Protein AF-A0A537UNA3-F1 (afdb_monomer)

Structure (mmCIF, N/CA/C/O backbone):
data_AF-A0A537UNA3-F1
#
_entry.id   AF-A0A537UNA3-F1
#
loop_
_atom_site.group_PDB
_atom_site.id
_atom_site.type_symbol
_atom_site.label_atom_id
_atom_site.label_alt_id
_atom_site.label_comp_id
_a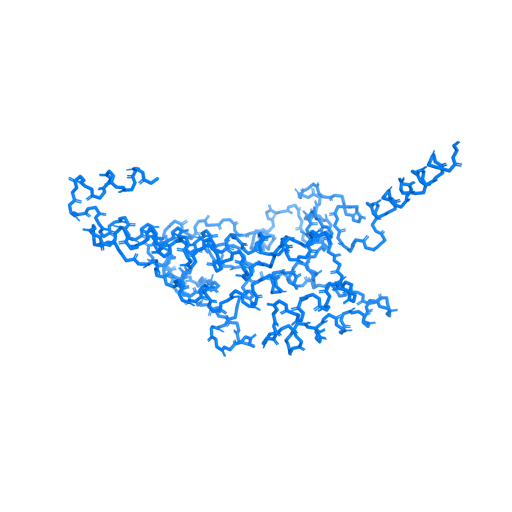tom_site.label_asym_id
_atom_site.label_entity_id
_atom_site.label_seq_id
_atom_site.pdbx_PDB_ins_code
_atom_site.Cartn_x
_atom_site.Cartn_y
_atom_site.Cartn_z
_atom_site.occupancy
_atom_site.B_iso_or_equiv
_atom_site.auth_seq_id
_atom_site.auth_comp_id
_atom_site.auth_asym_id
_atom_site.auth_atom_id
_atom_site.pdbx_PDB_model_num
ATOM 1 N N . LEU A 1 1 ? -17.374 17.427 5.238 1.00 76.31 1 LEU A N 1
ATOM 2 C CA . LEU A 1 1 ? -17.223 17.766 6.672 1.00 76.31 1 LEU A CA 1
ATOM 3 C C . LEU A 1 1 ? -18.569 17.901 7.365 1.00 76.31 1 LEU A C 1
ATOM 5 O O . LEU A 1 1 ? -18.764 17.228 8.368 1.00 76.31 1 LEU A O 1
ATOM 9 N N . GLU A 1 2 ? -19.504 18.657 6.789 1.00 91.38 2 GLU A N 1
ATOM 10 C CA . GLU A 1 2 ? -20.848 18.871 7.355 1.00 91.38 2 GLU A CA 1
ATOM 11 C C . GLU A 1 2 ? -21.596 17.592 7.751 1.00 91.38 2 GLU A C 1
ATOM 13 O O . GLU A 1 2 ? -22.187 17.549 8.820 1.00 91.38 2 GLU A O 1
ATOM 18 N N . ILE A 1 3 ? -21.497 16.506 6.973 1.00 95.50 3 ILE A N 1
ATOM 19 C CA . ILE A 1 3 ? -22.162 15.239 7.325 1.00 95.50 3 ILE A CA 1
ATOM 20 C C . ILE A 1 3 ? -21.672 14.640 8.653 1.00 95.50 3 ILE A C 1
ATOM 22 O O . ILE A 1 3 ? -22.469 14.107 9.415 1.00 95.50 3 ILE A O 1
ATOM 26 N N . ILE A 1 4 ? -20.371 14.739 8.953 1.00 94.06 4 ILE A N 1
ATOM 27 C CA . ILE A 1 4 ? -19.802 14.196 10.195 1.00 94.06 4 ILE A CA 1
ATOM 28 C C . ILE A 1 4 ? -20.258 15.052 11.374 1.00 94.06 4 ILE A C 1
ATOM 30 O O . ILE A 1 4 ? -20.708 14.504 12.372 1.00 94.06 4 ILE A O 1
ATOM 34 N N . LYS A 1 5 ? -20.203 16.382 11.230 1.00 94.69 5 LYS A N 1
ATOM 35 C CA . LYS A 1 5 ? -20.684 17.324 12.251 1.00 94.69 5 LYS A CA 1
ATOM 36 C C . LYS A 1 5 ? -22.161 17.097 12.552 1.00 94.69 5 LYS A C 1
ATOM 38 O O . LYS A 1 5 ? -22.510 16.882 13.704 1.00 94.69 5 LYS A O 1
ATOM 43 N N . PHE A 1 6 ? -22.984 17.013 11.507 1.00 96.81 6 PHE A N 1
ATOM 44 C CA . PHE A 1 6 ? -24.404 16.710 11.629 1.00 96.81 6 PHE A CA 1
ATOM 45 C C . PHE A 1 6 ? -24.639 15.429 12.437 1.00 96.81 6 PHE A C 1
ATOM 47 O O . PHE A 1 6 ? -25.344 15.477 13.437 1.00 96.81 6 PHE A O 1
ATOM 54 N N . MET A 1 7 ? -24.005 14.306 12.069 1.00 96.94 7 MET A N 1
ATOM 55 C CA . MET A 1 7 ? -24.168 13.034 12.792 1.00 96.94 7 MET A CA 1
ATOM 56 C C . MET A 1 7 ? -23.765 13.128 14.270 1.00 96.94 7 MET A C 1
ATOM 58 O O . MET A 1 7 ? -24.442 12.550 15.118 1.00 96.94 7 MET A O 1
ATOM 62 N N . LEU A 1 8 ? -22.680 13.843 14.578 1.00 97.00 8 LEU A N 1
ATOM 63 C CA . LEU A 1 8 ? -22.178 14.004 15.947 1.00 97.00 8 LEU A CA 1
ATOM 64 C C . LEU A 1 8 ? -23.068 14.914 16.803 1.00 97.00 8 LEU A C 1
ATOM 66 O O . LEU A 1 8 ? -23.117 14.741 18.014 1.00 97.00 8 LEU A O 1
ATOM 70 N N . GLU A 1 9 ? -23.774 15.861 16.187 1.00 96.75 9 GLU A N 1
ATOM 71 C CA . GLU A 1 9 ? -24.671 16.797 16.875 1.00 96.75 9 GLU A CA 1
ATOM 72 C C . GLU A 1 9 ? -26.074 16.230 17.126 1.00 96.75 9 GLU A C 1
ATOM 74 O O . GLU A 1 9 ? -26.805 16.780 17.944 1.00 96.75 9 GLU A O 1
ATOM 79 N N . GLN A 1 10 ? -26.472 15.153 16.435 1.00 97.38 10 GLN A N 1
ATOM 80 C CA . GLN A 1 10 ? -27.813 14.578 16.604 1.00 97.38 10 GLN A CA 1
ATOM 81 C C . GLN A 1 10 ? -27.991 13.808 17.922 1.00 97.38 10 GLN A C 1
ATOM 83 O O . GLN A 1 10 ? -29.073 13.863 18.498 1.00 97.38 10 GLN A O 1
ATOM 88 N N . ASP A 1 11 ? -26.981 13.055 18.368 1.00 97.31 11 ASP A N 1
ATOM 89 C CA . ASP A 1 11 ? -27.066 12.193 19.557 1.00 97.31 11 ASP A CA 1
ATOM 90 C C . ASP A 1 11 ? -25.656 11.829 20.057 1.00 97.31 11 ASP A C 1
ATOM 92 O O . ASP A 1 11 ? -24.794 11.441 19.263 1.00 97.31 11 ASP A O 1
ATOM 96 N N . GLU A 1 12 ? -25.412 11.905 21.368 1.00 96.69 12 GLU A N 1
ATOM 97 C CA . GLU A 1 12 ? -24.125 11.530 21.975 1.00 96.69 12 GLU A CA 1
ATOM 98 C C . GLU A 1 12 ? -23.766 10.051 21.732 1.00 96.69 12 GLU A C 1
ATOM 100 O O . GLU A 1 12 ? -22.590 9.705 21.591 1.00 96.69 12 GLU A O 1
ATOM 105 N N . ALA A 1 13 ? -24.763 9.171 21.596 1.00 97.94 13 ALA A N 1
ATOM 106 C CA . ALA A 1 13 ? -24.575 7.762 21.259 1.00 97.94 13 ALA A CA 1
ATOM 107 C C . ALA A 1 13 ? -23.972 7.559 19.857 1.00 97.94 13 ALA A C 1
ATOM 109 O O . ALA A 1 13 ? -23.389 6.503 19.584 1.00 97.94 13 ALA A O 1
ATOM 110 N N . ASN A 1 14 ? -24.033 8.566 18.977 1.00 98.25 14 ASN A N 1
ATOM 111 C CA . ASN A 1 14 ? -23.398 8.503 17.662 1.00 98.25 14 ASN A CA 1
ATOM 112 C C . ASN A 1 14 ? -21.875 8.629 17.746 1.00 98.25 14 ASN A C 1
ATOM 114 O O . ASN A 1 14 ? -21.180 8.078 16.893 1.00 98.25 14 ASN A O 1
ATOM 118 N N . VAL A 1 15 ? -21.332 9.306 18.762 1.00 98.19 15 VAL A N 1
ATOM 119 C CA . VAL A 1 15 ? -19.886 9.555 18.901 1.00 98.19 15 VAL A CA 1
ATOM 120 C C . VAL A 1 15 ? -19.059 8.260 18.847 1.00 98.19 15 VAL A C 1
ATOM 122 O O . VAL A 1 15 ? -18.180 8.162 17.983 1.00 98.19 15 VAL A O 1
ATOM 125 N N . PRO A 1 16 ? -19.321 7.220 19.670 1.00 98.25 16 PRO A N 1
ATOM 126 C CA . PRO A 1 16 ? -18.558 5.972 19.596 1.00 98.25 16 PRO A CA 1
ATOM 127 C C . PRO A 1 16 ? -18.738 5.226 18.263 1.00 98.25 16 PRO A C 1
ATOM 129 O O . PRO A 1 16 ? -17.800 4.575 17.793 1.00 98.25 16 PRO A O 1
ATOM 132 N N . ILE A 1 17 ? -19.908 5.334 17.622 1.00 98.31 17 ILE A N 1
ATOM 133 C CA . ILE A 1 17 ? -20.183 4.707 16.319 1.00 98.31 17 ILE A CA 1
ATOM 134 C C . ILE A 1 17 ? -19.347 5.384 15.227 1.00 98.31 17 ILE A C 1
ATOM 136 O O . ILE A 1 17 ? -18.622 4.715 14.485 1.00 98.31 17 ILE A O 1
ATOM 140 N N . VAL A 1 18 ? -19.395 6.715 15.168 1.00 98.25 18 VAL A N 1
ATOM 141 C CA . VAL A 1 18 ? -18.637 7.524 14.211 1.00 98.25 18 VAL A CA 1
ATOM 142 C C . VAL A 1 18 ? -17.135 7.361 14.440 1.00 98.25 18 VAL A C 1
ATOM 144 O O . VAL A 1 18 ? -16.401 7.191 13.469 1.00 98.25 18 VAL A O 1
ATOM 147 N N . GLN A 1 19 ? -16.661 7.306 15.690 1.00 98.50 19 GLN A N 1
ATOM 148 C CA . GLN A 1 19 ? -15.249 7.037 15.981 1.00 98.50 19 GLN A CA 1
ATOM 149 C C . GLN A 1 19 ? -14.804 5.667 15.447 1.00 98.50 19 GLN A C 1
ATOM 151 O O . GLN A 1 19 ? -13.744 5.571 14.824 1.00 98.50 19 GLN A O 1
ATOM 156 N N . LYS A 1 20 ? -15.618 4.613 15.626 1.00 98.44 20 LYS A N 1
ATOM 157 C CA . LYS A 1 20 ? -15.336 3.279 15.063 1.00 98.44 20 LYS A CA 1
ATOM 158 C C . LYS A 1 20 ? -15.242 3.330 13.535 1.00 98.44 20 LYS A C 1
ATOM 160 O O . LYS A 1 20 ? -14.376 2.679 12.947 1.00 98.44 20 LYS A O 1
ATOM 165 N N . TRP A 1 21 ? -16.106 4.104 12.876 1.00 98.56 21 TRP A N 1
ATOM 166 C CA . TRP A 1 21 ? -16.051 4.291 11.424 1.00 98.56 21 TRP A CA 1
ATOM 167 C C . TRP A 1 21 ? -14.822 5.075 10.976 1.00 98.56 21 TRP A C 1
ATOM 169 O O . TRP A 1 21 ? -14.192 4.670 10.002 1.00 98.56 21 TRP A O 1
ATOM 179 N N . ILE A 1 22 ? -14.456 6.143 11.684 1.00 98.38 22 ILE A N 1
ATOM 180 C CA . ILE A 1 22 ? -13.241 6.918 11.414 1.00 98.38 22 ILE A CA 1
ATOM 181 C C . ILE A 1 22 ? -12.013 6.011 11.491 1.00 98.38 22 ILE A C 1
ATOM 183 O O . ILE A 1 22 ? -11.244 5.970 10.536 1.00 98.38 22 ILE A O 1
ATOM 187 N N . ASP A 1 23 ? -11.865 5.234 12.567 1.00 98.75 23 ASP A N 1
ATOM 188 C CA . ASP A 1 23 ? -10.738 4.309 12.740 1.00 98.75 23 ASP A CA 1
ATOM 189 C C . ASP A 1 23 ? -10.657 3.301 11.580 1.00 98.75 23 ASP A C 1
ATOM 191 O O . ASP A 1 23 ? -9.605 3.119 10.960 1.00 98.75 23 ASP A O 1
ATOM 195 N N . LYS A 1 24 ? -11.793 2.679 11.239 1.00 98.81 24 LYS A N 1
ATOM 196 C CA . LYS A 1 24 ? -11.890 1.694 10.156 1.00 98.81 24 LYS A CA 1
ATOM 197 C C . LYS A 1 24 ? -11.533 2.295 8.798 1.00 98.81 24 LYS A C 1
ATOM 199 O O . LYS A 1 24 ? -10.743 1.715 8.051 1.00 98.81 24 LYS A O 1
ATOM 204 N N . TRP A 1 25 ? -12.159 3.410 8.435 1.00 98.69 25 TRP A N 1
ATOM 205 C CA . TRP A 1 25 ? -12.036 3.976 7.094 1.00 98.69 25 TRP A CA 1
ATOM 206 C C . TRP A 1 25 ? -10.743 4.747 6.896 1.00 98.69 25 TRP A C 1
ATOM 208 O O . TRP A 1 25 ? -10.209 4.701 5.790 1.00 98.69 25 TRP A O 1
ATOM 218 N N . PHE A 1 26 ? -10.185 5.341 7.954 1.00 98.62 26 PHE A N 1
ATOM 219 C CA . PHE A 1 26 ? -8.809 5.819 7.935 1.00 98.62 26 PHE A CA 1
ATOM 220 C C . PHE A 1 26 ? -7.863 4.683 7.550 1.00 98.62 26 PHE A C 1
ATOM 222 O O . PHE A 1 26 ? -7.143 4.798 6.563 1.00 98.62 26 PHE A O 1
ATOM 229 N N . TRP A 1 27 ? -7.915 3.550 8.257 1.00 98.81 27 TRP A N 1
ATOM 230 C CA . TRP A 1 27 ? -6.965 2.468 8.011 1.00 98.81 27 TRP A CA 1
ATOM 231 C C . TRP A 1 27 ? -7.150 1.803 6.641 1.00 98.81 27 TRP A C 1
ATOM 233 O O . TRP A 1 27 ? -6.174 1.512 5.947 1.00 98.81 27 TRP A O 1
ATOM 243 N N . ARG A 1 28 ? -8.401 1.582 6.204 1.00 98.75 28 ARG A N 1
ATOM 244 C CA . ARG A 1 28 ? -8.664 1.049 4.853 1.00 98.75 28 ARG A CA 1
ATOM 245 C C . ARG A 1 28 ? -8.246 2.027 3.760 1.00 98.75 28 ARG A C 1
ATOM 247 O O . ARG A 1 28 ? -7.659 1.588 2.775 1.00 98.75 28 ARG A O 1
ATOM 254 N N . GLY A 1 29 ? -8.537 3.315 3.940 1.00 98.56 29 GLY A N 1
ATOM 255 C CA . GLY A 1 29 ? -8.119 4.373 3.026 1.00 98.56 29 GLY A CA 1
ATOM 256 C C . GLY A 1 29 ? -6.600 4.447 2.934 1.00 98.56 29 GLY A C 1
ATOM 257 O O . GLY A 1 29 ? -6.054 4.372 1.842 1.00 98.56 29 GLY A O 1
ATOM 258 N N . TYR A 1 30 ? -5.913 4.460 4.075 1.00 98.56 30 TYR A N 1
ATOM 259 C CA . TYR A 1 30 ? -4.457 4.452 4.142 1.00 98.56 30 TYR A CA 1
ATOM 260 C C . TYR A 1 30 ? -3.851 3.260 3.394 1.00 98.56 30 TYR A C 1
ATOM 262 O O . TYR A 1 30 ? -2.990 3.448 2.537 1.00 98.56 30 TYR A O 1
ATOM 270 N N . ARG A 1 31 ? -4.353 2.038 3.633 1.00 98.56 31 ARG A N 1
ATOM 271 C CA . ARG A 1 31 ? -3.915 0.833 2.905 1.00 98.56 31 ARG A CA 1
ATOM 272 C C . ARG A 1 31 ? -4.123 0.953 1.397 1.00 98.56 31 ARG A C 1
ATOM 274 O O . ARG A 1 31 ? -3.207 0.634 0.643 1.00 98.56 31 ARG A O 1
ATOM 281 N N . LEU A 1 32 ? -5.270 1.470 0.957 1.00 98.38 32 LEU A N 1
ATOM 282 C CA . LEU A 1 32 ? -5.518 1.734 -0.462 1.00 98.38 32 LEU A CA 1
ATOM 283 C C . LEU A 1 32 ? -4.521 2.749 -1.039 1.00 98.38 32 LEU A C 1
ATOM 285 O O . LEU A 1 32 ? -4.018 2.531 -2.134 1.00 98.38 32 LEU A O 1
ATOM 289 N N . LEU A 1 33 ? -4.172 3.803 -0.296 1.00 98.56 33 LEU A N 1
ATOM 290 C CA . LEU A 1 33 ? -3.231 4.836 -0.741 1.00 98.56 33 LEU A CA 1
ATOM 291 C C . LEU A 1 33 ? -1.797 4.327 -0.978 1.00 98.56 33 LEU A C 1
ATOM 293 O O . LEU A 1 33 ? -1.009 5.057 -1.568 1.00 98.56 33 LEU A O 1
ATOM 297 N N . SER A 1 34 ? -1.456 3.081 -0.622 1.00 98.31 34 SER A N 1
ATOM 298 C CA . SER A 1 34 ? -0.156 2.481 -0.983 1.00 98.31 34 SER A CA 1
ATOM 299 C C . SER A 1 34 ? 0.113 2.497 -2.491 1.00 98.31 34 SER A C 1
ATOM 301 O O . SER A 1 34 ? 1.245 2.735 -2.909 1.00 98.31 34 SER A O 1
ATOM 303 N N . ILE A 1 35 ? -0.923 2.323 -3.319 1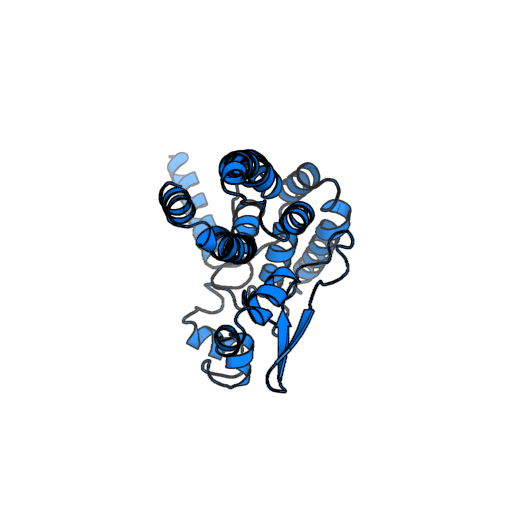.00 97.75 35 ILE A N 1
ATOM 304 C CA . ILE A 1 35 ? -0.779 2.391 -4.782 1.00 97.75 35 ILE A CA 1
ATOM 305 C C . ILE A 1 35 ? -0.542 3.827 -5.265 1.00 97.75 35 ILE A C 1
ATOM 307 O O . ILE A 1 35 ? 0.158 4.034 -6.250 1.00 97.75 35 ILE A O 1
ATOM 311 N N . VAL A 1 36 ? -1.086 4.822 -4.555 1.00 98.06 36 VAL A N 1
ATOM 312 C CA . VAL A 1 36 ? -0.872 6.245 -4.857 1.00 98.06 36 VAL A CA 1
ATOM 313 C C . VAL A 1 36 ? 0.540 6.655 -4.451 1.00 98.06 36 VAL A C 1
ATOM 315 O O . VAL A 1 36 ? 1.226 7.294 -5.241 1.00 98.06 36 VAL A O 1
ATOM 318 N N . ALA A 1 37 ? 1.001 6.216 -3.277 1.00 98.31 37 ALA A N 1
ATOM 319 C CA . ALA A 1 37 ? 2.371 6.411 -2.812 1.00 98.31 37 ALA A CA 1
ATOM 320 C C . ALA A 1 37 ? 3.386 5.883 -3.832 1.00 98.31 37 ALA A C 1
ATOM 322 O O . ALA A 1 37 ? 4.299 6.596 -4.235 1.00 98.31 37 ALA A O 1
ATOM 323 N N . MET A 1 38 ? 3.183 4.646 -4.296 1.00 98.12 38 MET A N 1
ATOM 324 C CA . MET A 1 38 ? 3.983 4.041 -5.358 1.00 98.12 38 MET A CA 1
ATOM 325 C C . MET A 1 38 ? 3.942 4.867 -6.649 1.00 98.12 38 MET A C 1
ATOM 327 O O . MET A 1 38 ? 4.989 5.154 -7.221 1.00 98.12 38 MET A O 1
ATOM 331 N N . MET A 1 39 ? 2.749 5.247 -7.113 1.00 98.06 39 MET A N 1
ATOM 332 C CA . MET A 1 39 ? 2.580 5.990 -8.362 1.00 98.06 39 MET A CA 1
ATOM 333 C C . MET A 1 39 ? 3.324 7.330 -8.332 1.00 98.06 39 MET A C 1
ATOM 335 O O . MET A 1 39 ? 4.095 7.618 -9.247 1.00 98.06 39 MET A O 1
ATOM 339 N N . MET A 1 40 ? 3.148 8.117 -7.268 1.00 97.56 40 MET A N 1
ATOM 340 C CA . MET A 1 40 ? 3.771 9.438 -7.139 1.00 97.56 40 MET A CA 1
ATOM 341 C C . MET A 1 40 ? 5.298 9.355 -7.142 1.00 97.56 40 MET A C 1
ATOM 343 O O . MET A 1 40 ? 5.964 10.109 -7.852 1.00 97.56 40 MET A O 1
ATOM 347 N N . ASP A 1 41 ? 5.838 8.409 -6.378 1.00 98.31 41 ASP A N 1
ATOM 348 C CA . ASP A 1 41 ? 7.275 8.276 -6.176 1.00 98.31 41 ASP A CA 1
ATOM 349 C C . ASP A 1 41 ? 7.979 7.617 -7.366 1.00 98.31 41 ASP A C 1
ATOM 351 O O . ASP A 1 41 ? 9.071 8.038 -7.739 1.00 98.31 41 ASP A O 1
ATOM 355 N N . TYR A 1 42 ? 7.371 6.613 -8.004 1.00 98.44 42 TYR A N 1
ATOM 356 C CA . TYR A 1 42 ? 8.044 5.784 -9.013 1.00 98.44 42 TYR A CA 1
ATOM 357 C C . TYR A 1 42 ? 7.553 6.003 -10.441 1.00 98.44 42 TYR A C 1
ATOM 359 O O . TYR A 1 42 ? 8.369 6.008 -11.357 1.00 98.44 42 TYR A O 1
ATOM 367 N N . MET A 1 43 ? 6.256 6.228 -10.654 1.00 98.00 43 MET A N 1
ATOM 368 C CA . MET A 1 43 ? 5.686 6.224 -12.007 1.00 98.00 43 MET A CA 1
ATOM 369 C C . MET A 1 43 ? 5.763 7.580 -12.709 1.00 98.00 43 MET A C 1
ATOM 371 O O . MET A 1 43 ? 5.785 7.631 -13.934 1.00 98.00 43 MET A O 1
ATOM 375 N N . LEU A 1 44 ? 5.805 8.686 -11.960 1.00 96.44 44 LEU A N 1
ATOM 376 C CA . LEU A 1 44 ? 5.874 10.029 -12.540 1.00 96.44 44 LEU A CA 1
ATOM 377 C C . LEU A 1 44 ? 7.319 10.381 -12.926 1.00 96.44 44 LEU A C 1
ATOM 379 O O . LEU A 1 44 ? 8.144 10.512 -12.025 1.00 96.44 44 LEU A O 1
ATOM 383 N N . PRO A 1 45 ? 7.663 10.619 -14.206 1.00 91.81 45 PRO A N 1
ATOM 384 C CA . PRO A 1 45 ? 9.044 10.954 -14.577 1.00 91.81 45 PRO A CA 1
ATOM 385 C C . PRO A 1 45 ? 9.515 12.292 -13.990 1.00 91.81 45 PRO A C 1
ATOM 387 O O . PRO A 1 45 ? 10.683 12.468 -13.657 1.00 91.81 45 PRO A O 1
ATOM 390 N N . LYS A 1 46 ? 8.592 13.251 -13.841 1.00 92.31 46 LYS A N 1
ATOM 391 C CA . LYS A 1 46 ? 8.835 14.529 -13.161 1.00 92.31 46 LYS A CA 1
ATOM 392 C C . LYS A 1 46 ? 8.197 14.487 -11.778 1.00 92.31 46 LYS A C 1
ATOM 394 O O . LYS A 1 46 ? 6.976 14.587 -11.665 1.00 92.31 46 LYS A O 1
ATOM 399 N N . LYS A 1 47 ? 9.022 14.337 -10.741 1.00 90.56 47 LYS A N 1
ATOM 400 C CA . LYS A 1 47 ? 8.558 14.298 -9.349 1.00 90.56 47 LYS A CA 1
ATOM 401 C C . LYS A 1 47 ? 8.113 15.695 -8.907 1.00 90.56 47 LYS A C 1
ATOM 403 O O . LYS A 1 47 ? 8.807 16.675 -9.168 1.00 90.56 47 LYS A O 1
ATOM 408 N N . ILE A 1 48 ? 6.954 15.776 -8.253 1.00 90.56 48 ILE A N 1
ATOM 409 C CA . ILE A 1 48 ? 6.415 17.025 -7.684 1.00 90.56 48 ILE A CA 1
ATOM 410 C C . ILE A 1 48 ? 6.790 17.120 -6.202 1.00 90.56 48 ILE A C 1
ATOM 412 O O . ILE A 1 48 ? 7.357 18.115 -5.767 1.00 90.56 48 ILE A O 1
ATOM 416 N N . MET A 1 49 ? 6.487 16.063 -5.450 1.00 95.75 49 MET A N 1
ATOM 417 C CA . MET A 1 49 ? 6.815 15.866 -4.037 1.00 95.75 49 MET A CA 1
ATOM 418 C C . MET A 1 49 ? 6.880 14.362 -3.761 1.00 95.75 49 MET A C 1
ATOM 420 O O . MET A 1 49 ? 6.325 13.578 -4.538 1.00 95.75 49 MET A O 1
ATOM 424 N N . SER A 1 50 ? 7.537 13.961 -2.677 1.00 98.25 50 SER A N 1
ATOM 425 C CA . SER A 1 50 ? 7.520 12.570 -2.225 1.00 98.25 50 SER A CA 1
ATOM 426 C C . SER A 1 50 ? 6.200 12.207 -1.548 1.00 98.25 50 SER A C 1
ATOM 428 O O . SER A 1 50 ? 5.479 13.070 -1.040 1.00 98.25 50 SER A O 1
ATOM 430 N N . TRP A 1 51 ? 5.884 10.912 -1.495 1.00 98.25 51 TRP A N 1
ATOM 431 C CA . TRP A 1 51 ? 4.789 10.410 -0.664 1.00 98.25 51 TRP A CA 1
ATOM 432 C C . TRP A 1 51 ? 4.914 10.875 0.793 1.00 98.25 51 TRP A C 1
ATOM 434 O O . TRP A 1 51 ? 3.912 11.250 1.401 1.00 98.25 51 TRP A O 1
ATOM 444 N N . LYS A 1 52 ? 6.132 10.885 1.347 1.00 98.25 52 LYS A N 1
ATOM 445 C CA . LYS A 1 52 ? 6.393 11.385 2.701 1.00 98.25 52 LYS A CA 1
ATOM 446 C C . LYS A 1 52 ? 5.966 12.843 2.870 1.00 98.25 52 LYS A C 1
ATOM 448 O O . LYS A 1 52 ? 5.196 13.129 3.783 1.00 98.25 52 LYS A O 1
ATOM 453 N N . GLU A 1 53 ? 6.401 13.726 1.972 1.00 98.25 53 GLU A N 1
ATOM 454 C CA . GLU A 1 53 ? 6.036 15.151 1.993 1.00 98.25 53 GLU A CA 1
ATOM 455 C C . GLU A 1 53 ? 4.516 15.333 1.834 1.00 98.25 53 GLU A C 1
ATOM 457 O O . GLU A 1 53 ? 3.893 16.124 2.544 1.00 98.25 53 GLU A O 1
ATOM 462 N N . ALA A 1 54 ? 3.891 14.551 0.946 1.00 97.94 54 ALA A N 1
ATOM 463 C CA . ALA A 1 54 ? 2.443 14.564 0.760 1.00 97.94 54 ALA A CA 1
ATOM 464 C C . ALA A 1 54 ? 1.693 14.118 2.028 1.00 97.94 54 ALA A C 1
ATOM 466 O O . ALA A 1 54 ? 0.683 14.716 2.397 1.00 97.94 54 ALA A O 1
ATOM 467 N N . TRP A 1 55 ? 2.170 13.076 2.710 1.00 98.06 55 TRP A N 1
ATOM 468 C CA . TRP A 1 55 ? 1.554 12.579 3.938 1.00 98.06 55 TRP A CA 1
ATOM 469 C C . TRP A 1 55 ? 1.664 13.589 5.086 1.00 98.06 55 TRP A C 1
ATOM 471 O O . TRP A 1 55 ? 0.671 13.854 5.768 1.00 98.06 55 TRP A O 1
ATOM 481 N N . GLU A 1 56 ? 2.837 14.199 5.254 1.00 97.75 56 GLU A N 1
ATOM 482 C CA . GLU A 1 56 ? 3.083 15.250 6.247 1.00 97.75 56 GLU A CA 1
ATOM 483 C C . GLU A 1 56 ? 2.136 16.439 6.035 1.00 97.75 56 GLU A C 1
ATOM 485 O O . GLU A 1 56 ? 1.406 16.831 6.946 1.00 97.75 56 GLU A O 1
ATOM 490 N N . MET A 1 57 ? 2.042 16.938 4.803 1.00 96.88 57 MET A N 1
ATOM 491 C CA . MET A 1 57 ? 1.200 18.089 4.481 1.00 96.88 57 MET A CA 1
ATOM 492 C C . MET A 1 57 ? -0.303 17.778 4.579 1.00 96.88 57 MET A C 1
ATOM 494 O O . MET A 1 57 ? -1.069 18.495 5.227 1.00 96.88 57 MET A O 1
ATOM 498 N N . TYR A 1 58 ? -0.772 16.716 3.918 1.00 95.88 58 TYR A N 1
ATOM 499 C CA . TYR A 1 58 ? -2.213 16.486 3.774 1.00 95.88 58 TYR A CA 1
ATOM 500 C C . TYR A 1 58 ? -2.838 15.772 4.972 1.00 95.88 58 TYR A C 1
ATOM 502 O O . TYR A 1 58 ? -4.007 16.020 5.278 1.00 95.88 58 TYR A O 1
ATOM 510 N N . PHE A 1 59 ? -2.095 14.900 5.660 1.00 96.25 59 PHE A N 1
ATOM 511 C CA . PHE A 1 59 ? -2.616 14.168 6.810 1.00 96.25 59 PHE A CA 1
ATOM 512 C C . PHE A 1 59 ? -2.127 14.731 8.145 1.00 96.25 59 PHE A C 1
ATOM 514 O O . PHE A 1 59 ? -2.965 15.034 8.993 1.00 96.25 59 PHE A O 1
ATOM 521 N N . GLU A 1 60 ? -0.818 14.884 8.355 1.00 95.31 60 GLU A N 1
ATOM 522 C CA . GLU A 1 60 ? -0.302 15.299 9.670 1.00 95.31 60 GLU A CA 1
ATOM 523 C C . GLU A 1 60 ? -0.685 16.752 9.987 1.00 95.31 60 GLU A C 1
ATOM 525 O O . GLU A 1 60 ? -1.259 17.018 11.044 1.00 95.31 60 GLU A O 1
ATOM 530 N N . GLU A 1 61 ? -0.483 17.675 9.044 1.00 94.88 61 GLU A N 1
ATOM 531 C CA . GLU A 1 61 ? -0.892 19.074 9.201 1.00 94.88 61 GLU A CA 1
ATOM 532 C C . GLU A 1 61 ? -2.397 19.258 8.949 1.00 94.88 61 GLU A C 1
ATOM 534 O O . GLU A 1 61 ? -3.151 19.650 9.849 1.00 94.88 61 GLU A O 1
ATOM 539 N N . GLY A 1 62 ? -2.859 18.944 7.732 1.00 93.62 62 GLY A N 1
ATOM 540 C CA . GLY A 1 62 ? -4.252 19.153 7.325 1.00 93.62 62 GLY A CA 1
ATOM 541 C C . GLY A 1 62 ? -5.253 18.315 8.127 1.00 93.62 62 GLY A C 1
ATOM 542 O O . GLY A 1 62 ? -6.256 18.829 8.635 1.00 93.62 62 GLY A O 1
ATOM 543 N N . GLY A 1 63 ? -4.970 17.023 8.292 1.00 92.00 63 GLY A N 1
ATOM 544 C CA . GLY A 1 63 ? -5.772 16.123 9.121 1.00 92.00 63 GLY A CA 1
ATOM 545 C C . GLY A 1 63 ? -5.662 16.455 10.610 1.00 92.00 63 GLY A C 1
ATOM 546 O O . GLY A 1 63 ? -6.681 16.447 11.302 1.00 92.00 63 GLY A O 1
ATOM 547 N N . GLY A 1 64 ? -4.479 16.830 11.104 1.00 93.25 64 GLY A N 1
ATOM 548 C CA . GLY A 1 64 ? -4.290 17.277 12.486 1.00 93.25 64 GLY A CA 1
ATOM 549 C C . GLY A 1 64 ? -5.185 18.466 12.852 1.00 93.25 64 GLY A C 1
ATOM 550 O O . GLY A 1 64 ? -5.877 18.436 13.874 1.00 93.25 64 GLY A O 1
ATOM 551 N N . ALA A 1 65 ? -5.256 19.479 11.983 1.00 94.31 65 ALA A N 1
ATOM 552 C CA . ALA A 1 65 ? -6.145 20.628 12.165 1.00 94.31 65 ALA A CA 1
ATOM 553 C C . ALA A 1 65 ? -7.629 20.222 12.190 1.00 94.31 65 ALA A C 1
ATOM 555 O O . ALA A 1 65 ? -8.390 20.691 13.042 1.00 94.31 65 ALA A O 1
ATOM 556 N N . LEU A 1 66 ? -8.032 19.308 11.304 1.00 94.25 66 LEU A N 1
ATOM 557 C CA . LEU A 1 66 ? -9.390 18.775 11.273 1.00 94.25 66 LEU A CA 1
ATOM 558 C C . LEU A 1 66 ? -9.750 18.034 12.570 1.00 94.25 66 LEU A C 1
ATOM 560 O O . LEU A 1 66 ? -10.791 18.300 13.171 1.00 94.25 66 LEU A O 1
ATOM 564 N N . PHE A 1 67 ? -8.906 17.107 13.022 1.00 95.56 67 PHE A N 1
ATOM 565 C CA . PHE A 1 67 ? -9.187 16.328 14.229 1.00 95.56 67 PHE A CA 1
ATOM 566 C C . PHE A 1 67 ? -9.156 17.182 15.498 1.00 95.56 67 PHE A C 1
ATOM 568 O O . PHE A 1 67 ? -9.892 16.897 16.442 1.00 95.56 67 PHE A O 1
ATOM 575 N N . LYS A 1 68 ? -8.396 18.283 15.499 1.00 95.44 68 LYS A N 1
ATOM 576 C CA . LYS A 1 68 ? -8.478 19.298 16.551 1.00 95.44 68 LYS A CA 1
ATOM 577 C C . LYS A 1 68 ? -9.857 19.966 16.604 1.00 95.44 68 LYS A C 1
ATOM 579 O O . LYS A 1 68 ? -10.398 20.086 17.699 1.00 95.44 68 LYS A O 1
ATOM 584 N N . ASP A 1 69 ? -10.455 20.344 15.469 1.00 94.56 69 ASP A N 1
ATOM 585 C CA . ASP A 1 69 ? -11.840 20.862 15.443 1.00 94.56 69 ASP A CA 1
ATOM 586 C C . ASP A 1 69 ? -12.843 19.793 15.909 1.00 94.56 69 ASP A C 1
ATOM 588 O O . ASP A 1 69 ? -13.711 20.066 16.734 1.00 94.56 69 ASP A O 1
ATOM 592 N N . LEU A 1 70 ? -12.685 18.545 15.454 1.00 96.19 70 LEU A N 1
ATOM 593 C CA . LEU A 1 70 ? -13.589 17.448 15.819 1.00 96.19 70 LEU A CA 1
ATOM 594 C C . LEU A 1 70 ? -13.494 17.024 17.297 1.00 96.19 70 LEU A C 1
ATOM 596 O O . LEU A 1 70 ? -14.448 16.446 17.820 1.00 96.19 70 LEU A O 1
ATOM 600 N N . SER A 1 71 ? -12.399 17.351 17.990 1.00 96.25 71 SER A N 1
ATOM 601 C CA . SER A 1 71 ? -12.210 17.028 19.412 1.00 96.25 71 SER A CA 1
ATOM 602 C C . SER A 1 71 ? -13.290 17.605 20.329 1.00 96.25 71 SER A C 1
ATOM 604 O O . SER A 1 71 ? -13.621 16.988 21.341 1.00 96.25 71 SER A O 1
ATOM 606 N N . ARG A 1 72 ? -13.923 18.723 19.941 1.00 95.75 72 ARG A N 1
ATOM 607 C CA . ARG A 1 72 ? -15.046 19.324 20.684 1.00 95.75 72 ARG A CA 1
ATOM 608 C C . ARG A 1 72 ? -16.284 18.422 20.759 1.00 95.75 72 ARG A C 1
ATOM 610 O O . ARG A 1 72 ? -17.102 18.598 21.650 1.00 95.75 72 ARG A O 1
ATOM 617 N N . TYR A 1 73 ? -16.397 17.460 19.842 1.00 96.56 73 TYR A N 1
ATOM 618 C CA . TYR A 1 73 ? -17.447 16.439 19.815 1.00 96.56 73 TYR A CA 1
ATOM 619 C C . TYR A 1 73 ? -17.006 15.113 20.465 1.00 96.56 73 TYR A C 1
ATOM 621 O O . TYR A 1 73 ? -17.689 14.103 20.327 1.00 96.56 73 TYR A O 1
ATOM 629 N N . GLY A 1 74 ? -15.833 15.068 21.110 1.00 96.81 74 GLY A N 1
ATOM 630 C CA . GLY A 1 74 ? -15.274 13.845 21.698 1.00 96.81 74 GLY A CA 1
ATOM 631 C C . GLY A 1 74 ? -14.577 12.907 20.703 1.00 96.81 74 GLY A C 1
ATOM 632 O O . GLY A 1 74 ? -14.226 11.786 21.069 1.00 96.81 74 GLY A O 1
ATOM 633 N N . ILE A 1 75 ? -14.350 13.342 19.457 1.00 98.19 75 ILE A N 1
ATOM 634 C CA . ILE A 1 75 ? -13.620 12.561 18.448 1.00 98.19 75 ILE A CA 1
ATOM 635 C C . ILE A 1 75 ? -12.110 12.726 18.626 1.00 98.19 75 ILE A C 1
ATOM 637 O O . ILE A 1 75 ? -11.587 13.835 18.716 1.00 98.19 75 ILE A O 1
ATOM 641 N N . ARG A 1 76 ? -11.391 11.603 18.616 1.00 97.75 76 ARG A N 1
ATOM 642 C CA . ARG A 1 76 ? -9.924 11.551 18.640 1.00 97.75 76 ARG A CA 1
ATOM 643 C C . ARG A 1 76 ? -9.352 11.259 17.256 1.00 97.75 76 ARG A C 1
ATOM 645 O O . ARG A 1 76 ? -10.063 10.804 16.355 1.00 97.75 76 ARG A O 1
ATOM 652 N N . LEU A 1 77 ? -8.036 11.435 17.125 1.00 97.88 77 LEU A N 1
ATOM 653 C CA . LEU A 1 77 ? -7.297 10.959 15.958 1.00 97.88 77 LEU A CA 1
ATOM 654 C C . LEU A 1 77 ? -7.577 9.466 15.696 1.00 97.88 77 LEU A C 1
ATOM 656 O O . LEU A 1 77 ? -7.801 8.696 16.648 1.00 97.88 77 LEU A O 1
ATOM 660 N N . PRO A 1 78 ? -7.553 9.040 14.420 1.00 98.19 78 PRO A N 1
ATOM 661 C CA . PRO A 1 78 ? -7.811 7.659 14.063 1.00 98.19 78 PRO A CA 1
ATOM 662 C C . PRO A 1 78 ? -6.839 6.705 14.751 1.00 98.19 78 PRO A C 1
ATOM 664 O O . PRO A 1 78 ? -5.651 6.995 14.932 1.00 98.19 78 PRO A O 1
ATOM 667 N N . LYS A 1 79 ? -7.334 5.526 15.114 1.00 98.50 79 LYS A N 1
ATOM 668 C CA . LYS A 1 79 ? -6.487 4.457 15.639 1.00 98.50 79 LYS A CA 1
ATOM 669 C C . LYS A 1 79 ? -5.405 4.101 14.611 1.00 98.50 79 LYS A C 1
ATOM 671 O O . LYS A 1 79 ? -5.687 4.019 13.418 1.00 98.50 79 LYS A O 1
ATOM 676 N N . TYR A 1 80 ? -4.182 3.875 15.093 1.00 98.31 80 TYR A N 1
ATOM 677 C CA . TYR A 1 80 ? -2.993 3.552 14.290 1.00 98.31 80 TYR A CA 1
ATOM 678 C C . TYR A 1 80 ? -2.463 4.673 13.380 1.00 98.31 80 TYR A C 1
ATOM 680 O O . TYR A 1 80 ? -1.601 4.403 12.549 1.00 98.31 80 TYR A O 1
ATOM 688 N N . HIS A 1 81 ? -2.890 5.929 13.547 1.00 97.81 81 HIS A N 1
ATOM 689 C CA . HIS A 1 81 ? -2.292 7.040 12.793 1.00 97.81 81 HIS A CA 1
ATOM 690 C C . HIS A 1 81 ? -0.765 7.136 12.982 1.00 97.81 81 HIS A C 1
ATOM 692 O O . HIS A 1 81 ? -0.060 7.382 12.013 1.00 97.81 81 HIS A O 1
ATOM 698 N N . GLU A 1 82 ? -0.235 6.837 14.173 1.00 97.31 82 GLU A N 1
ATOM 699 C CA . GLU A 1 82 ? 1.220 6.817 14.407 1.00 97.31 82 GLU A CA 1
ATOM 700 C C . GLU A 1 82 ? 1.952 5.717 13.630 1.00 97.31 82 GLU A C 1
ATOM 702 O O . GLU A 1 82 ? 3.076 5.917 13.180 1.00 97.31 82 GLU A O 1
ATOM 707 N N . VAL A 1 83 ? 1.297 4.574 13.395 1.00 97.69 83 VAL A N 1
ATOM 708 C CA . VAL A 1 83 ? 1.839 3.518 12.525 1.00 97.69 83 VAL A CA 1
ATOM 709 C C . VAL A 1 83 ? 1.931 4.029 11.090 1.00 97.69 83 VAL A C 1
ATOM 711 O O . VAL A 1 83 ? 2.948 3.831 10.437 1.00 97.69 83 VAL A O 1
ATOM 714 N N . ALA A 1 84 ? 0.900 4.734 10.615 1.00 96.81 84 ALA A N 1
ATOM 715 C CA . ALA A 1 84 ? 0.903 5.323 9.279 1.00 96.81 84 ALA A CA 1
ATOM 716 C C . ALA A 1 84 ? 1.988 6.405 9.112 1.00 96.81 84 ALA A C 1
ATOM 718 O O . ALA A 1 84 ? 2.625 6.481 8.062 1.00 96.81 84 ALA A O 1
ATOM 719 N N . ILE A 1 85 ? 2.234 7.197 10.162 1.00 97.00 85 ILE A N 1
ATOM 720 C CA . ILE A 1 85 ? 3.337 8.167 10.214 1.00 97.00 85 ILE A CA 1
ATOM 721 C C . ILE A 1 85 ? 4.689 7.447 10.156 1.00 97.00 85 ILE A C 1
ATOM 723 O O . ILE A 1 85 ? 5.553 7.851 9.387 1.00 97.00 85 ILE A O 1
ATOM 727 N N . ALA A 1 86 ? 4.873 6.358 10.907 1.00 96.19 86 ALA A N 1
ATOM 728 C CA . ALA A 1 86 ? 6.119 5.589 10.898 1.00 96.19 86 ALA A CA 1
ATOM 729 C C . ALA A 1 86 ? 6.369 4.846 9.568 1.00 96.19 86 ALA A C 1
ATOM 731 O O . ALA A 1 86 ? 7.512 4.628 9.176 1.00 96.19 86 ALA A O 1
ATOM 732 N N . GLU A 1 87 ? 5.312 4.449 8.858 1.00 96.12 87 GLU A N 1
ATOM 733 C CA . GLU A 1 87 ? 5.404 3.729 7.583 1.00 96.12 87 GLU A CA 1
ATOM 734 C C . GLU A 1 87 ? 5.735 4.643 6.383 1.00 96.12 87 GLU A C 1
ATOM 736 O O . GLU A 1 87 ? 6.163 4.133 5.343 1.00 96.12 87 GLU A O 1
ATOM 741 N N . LYS A 1 88 ? 5.570 5.975 6.483 1.00 96.25 88 LYS A N 1
ATOM 742 C CA . LYS A 1 88 ? 5.709 6.894 5.329 1.00 96.25 88 LYS A CA 1
ATOM 743 C C . LYS A 1 88 ? 7.091 6.857 4.669 1.00 96.25 88 LYS A C 1
ATOM 745 O O . LYS A 1 88 ? 7.168 6.998 3.455 1.00 96.25 88 LYS A O 1
ATOM 750 N N . ASP A 1 89 ? 8.148 6.566 5.429 1.00 96.88 89 ASP A N 1
ATOM 751 C CA . ASP A 1 89 ? 9.523 6.402 4.926 1.00 96.88 89 ASP A CA 1
ATOM 752 C C . ASP A 1 89 ? 9.765 5.080 4.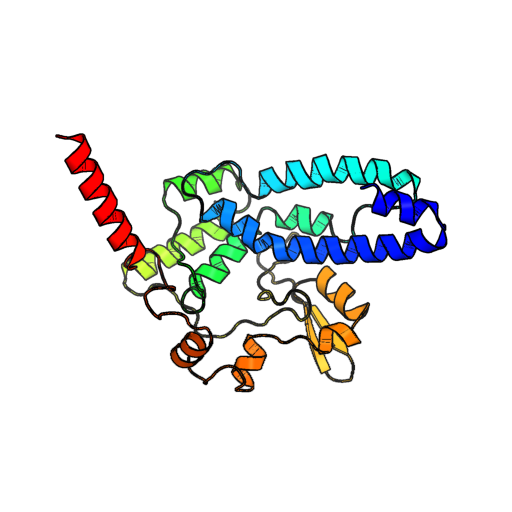167 1.00 96.88 89 ASP A C 1
ATOM 754 O O . ASP A 1 89 ? 10.865 4.817 3.671 1.00 96.88 89 ASP A O 1
ATOM 758 N N . HIS A 1 90 ? 8.760 4.205 4.112 1.00 97.94 90 HIS A N 1
ATOM 759 C CA . HIS A 1 90 ? 8.875 2.848 3.585 1.00 97.94 90 HIS A CA 1
ATOM 760 C C . HIS A 1 90 ? 7.814 2.508 2.529 1.00 97.94 90 HIS A C 1
ATOM 762 O O . HIS A 1 90 ? 8.028 1.623 1.699 1.00 97.94 90 HIS A O 1
ATOM 768 N N . TYR A 1 91 ? 6.684 3.207 2.562 1.00 97.62 91 TYR A N 1
ATOM 769 C CA . TYR A 1 91 ? 5.436 2.793 1.936 1.00 97.62 91 TYR A CA 1
ATOM 770 C C . TYR A 1 91 ? 5.519 2.599 0.417 1.00 97.62 91 TYR A C 1
ATOM 772 O O . TYR A 1 91 ? 5.198 1.523 -0.095 1.00 97.62 91 TYR A O 1
ATOM 780 N N . SER A 1 92 ? 6.000 3.615 -0.305 1.00 98.31 92 SER A N 1
ATOM 781 C CA . SER A 1 92 ? 6.126 3.587 -1.765 1.00 98.31 92 SER A CA 1
ATOM 782 C C . SER A 1 92 ? 7.156 2.556 -2.227 1.00 98.31 92 SER A C 1
ATOM 784 O O . SER A 1 92 ? 6.893 1.797 -3.157 1.00 98.31 92 SER A O 1
ATOM 786 N N . HIS A 1 93 ? 8.298 2.470 -1.543 1.00 98.50 93 HIS A N 1
ATOM 787 C CA . HIS A 1 93 ? 9.386 1.551 -1.877 1.00 98.50 93 HIS A CA 1
ATOM 788 C C . HIS A 1 93 ? 8.983 0.079 -1.713 1.00 98.50 93 HIS A C 1
ATOM 790 O O . HIS A 1 93 ? 9.315 -0.758 -2.555 1.00 98.50 93 HIS A O 1
ATOM 796 N N . GLN A 1 94 ? 8.244 -0.243 -0.646 1.00 98.38 94 GLN A N 1
ATOM 797 C CA . GLN A 1 94 ? 7.707 -1.586 -0.417 1.00 98.38 94 GLN A CA 1
ATOM 798 C C . GLN A 1 94 ? 6.684 -1.968 -1.489 1.00 98.38 94 GLN A C 1
ATOM 800 O O . GLN A 1 94 ? 6.764 -3.065 -2.045 1.00 98.38 94 GLN A O 1
ATOM 805 N N . ALA A 1 95 ? 5.768 -1.052 -1.816 1.00 98.44 95 ALA A N 1
ATOM 806 C CA . ALA A 1 95 ? 4.775 -1.268 -2.860 1.00 98.44 95 ALA A CA 1
ATOM 807 C C . ALA A 1 95 ? 5.427 -1.443 -4.242 1.00 98.44 95 ALA A C 1
ATOM 809 O O . ALA A 1 95 ? 5.132 -2.423 -4.924 1.00 98.44 95 ALA A O 1
ATOM 810 N N . TRP A 1 96 ? 6.368 -0.572 -4.629 1.00 98.75 96 TRP A N 1
ATOM 811 C CA . TRP A 1 96 ? 7.088 -0.696 -5.901 1.00 98.75 96 TRP A CA 1
ATOM 812 C C . TRP A 1 96 ? 7.871 -2.001 -5.989 1.00 98.75 96 TRP A C 1
ATOM 814 O O . TRP A 1 96 ? 7.774 -2.703 -6.988 1.00 98.75 96 TRP A O 1
ATOM 824 N N . SER A 1 97 ? 8.576 -2.386 -4.921 1.00 98.31 97 SER A N 1
ATOM 825 C CA . SER A 1 97 ? 9.293 -3.666 -4.858 1.00 98.31 97 SER A CA 1
ATOM 826 C C . SER A 1 97 ? 8.358 -4.861 -5.074 1.00 98.31 97 SER A C 1
ATOM 828 O O . SER A 1 97 ? 8.712 -5.801 -5.784 1.00 98.31 97 SER A O 1
ATOM 830 N N . ALA A 1 98 ? 7.153 -4.823 -4.493 1.00 98.06 98 ALA A N 1
ATOM 831 C CA . ALA A 1 98 ? 6.155 -5.870 -4.680 1.00 98.06 98 ALA A CA 1
ATOM 832 C C . ALA A 1 98 ? 5.640 -5.919 -6.127 1.00 98.06 98 ALA A C 1
ATOM 834 O O . ALA A 1 98 ? 5.560 -7.001 -6.707 1.00 98.06 98 ALA A O 1
ATOM 835 N N . PHE A 1 99 ? 5.328 -4.771 -6.731 1.00 98.50 99 PHE A N 1
ATOM 836 C CA . PHE A 1 99 ? 4.890 -4.729 -8.126 1.00 98.50 99 PHE A CA 1
ATOM 837 C C . PHE A 1 99 ? 6.010 -5.080 -9.105 1.00 98.50 99 PHE A C 1
ATOM 839 O O . PHE A 1 99 ? 5.743 -5.782 -10.073 1.00 98.50 99 PHE A O 1
ATOM 846 N N . TYR A 1 100 ? 7.260 -4.701 -8.836 1.00 98.56 100 TYR A N 1
ATOM 847 C CA . TYR A 1 100 ? 8.405 -5.040 -9.679 1.00 98.56 100 TYR A CA 1
ATOM 848 C C . TYR A 1 100 ? 8.497 -6.555 -9.900 1.00 98.56 100 TYR A C 1
ATOM 850 O O . TYR A 1 100 ? 8.434 -7.033 -11.036 1.00 98.56 100 TYR A O 1
ATOM 858 N N . GLN A 1 101 ? 8.510 -7.338 -8.817 1.00 98.00 101 GLN A N 1
ATOM 859 C CA . GLN A 1 101 ? 8.595 -8.800 -8.908 1.00 98.00 101 GLN A CA 1
ATOM 860 C C . GLN A 1 101 ? 7.317 -9.477 -9.448 1.00 98.00 101 GLN A C 1
ATOM 862 O O . GLN A 1 101 ? 7.404 -10.582 -9.985 1.00 98.00 101 GLN A O 1
ATOM 867 N N . TYR A 1 102 ? 6.142 -8.843 -9.329 1.00 97.75 102 TYR A N 1
ATOM 868 C CA . TYR A 1 102 ? 4.847 -9.389 -9.777 1.00 97.75 102 TYR A CA 1
ATOM 869 C C . TYR A 1 102 ? 4.290 -8.739 -11.051 1.00 97.75 102 TYR A C 1
ATOM 871 O O . TYR A 1 102 ? 3.158 -9.015 -11.435 1.00 97.75 102 TYR A O 1
ATOM 879 N N . SER A 1 103 ? 5.069 -7.907 -11.737 1.00 96.94 103 SER A N 1
ATOM 880 C CA . SER A 1 103 ? 4.627 -7.170 -12.932 1.00 96.94 103 SER A CA 1
ATOM 881 C C . SER A 1 103 ? 4.240 -8.064 -14.106 1.00 96.94 103 SER A C 1
ATOM 883 O O . SER A 1 103 ? 3.484 -7.633 -14.962 1.00 96.94 103 SER A O 1
ATOM 885 N N . HIS A 1 104 ? 4.657 -9.333 -14.121 1.00 95.25 104 HIS A N 1
ATOM 886 C CA . HIS A 1 104 ? 4.149 -10.339 -15.063 1.00 95.25 104 HIS A CA 1
ATOM 887 C C . HIS A 1 104 ? 2.648 -10.641 -14.882 1.00 95.25 104 HIS A C 1
ATOM 889 O O . HIS A 1 104 ? 2.026 -11.193 -15.783 1.00 95.25 104 HIS A O 1
ATOM 895 N N . ALA A 1 105 ? 2.057 -10.265 -13.745 1.00 94.75 105 ALA A N 1
ATOM 896 C CA . ALA A 1 105 ? 0.640 -10.416 -13.422 1.00 94.75 105 ALA A CA 1
ATOM 897 C C . ALA A 1 105 ? -0.077 -9.067 -13.193 1.00 94.75 105 ALA A C 1
ATOM 899 O O . ALA A 1 105 ? -1.152 -9.035 -12.590 1.00 94.75 105 ALA A O 1
ATOM 900 N N . ALA A 1 106 ? 0.520 -7.953 -13.631 1.00 95.25 106 ALA A N 1
ATOM 901 C CA . ALA A 1 106 ? -0.045 -6.608 -13.525 1.00 95.25 106 ALA A CA 1
ATOM 902 C C . ALA A 1 106 ? -0.357 -6.032 -14.913 1.00 95.25 106 ALA A C 1
ATOM 904 O O . ALA A 1 106 ? 0.292 -6.386 -15.888 1.00 95.25 106 ALA A O 1
ATOM 905 N N . ALA A 1 107 ? -1.327 -5.119 -14.980 1.00 96.25 107 ALA A N 1
ATOM 906 C CA . ALA A 1 107 ? -1.747 -4.431 -16.206 1.00 96.25 107 ALA A CA 1
ATOM 907 C C . ALA A 1 107 ? -0.971 -3.120 -16.451 1.00 96.25 107 ALA A C 1
ATOM 909 O O . ALA A 1 107 ? -1.532 -2.136 -16.928 1.00 96.25 107 ALA A O 1
ATOM 910 N N . PHE A 1 108 ? 0.267 -3.056 -15.967 1.00 97.81 108 PHE A N 1
ATOM 911 C CA . PHE A 1 108 ? 1.161 -1.924 -16.158 1.00 97.81 108 PHE A CA 1
ATOM 912 C C . PHE A 1 108 ? 2.608 -2.372 -15.980 1.00 97.81 108 PHE A C 1
ATOM 914 O O . PHE A 1 108 ? 2.904 -3.327 -15.251 1.00 97.81 108 PHE A O 1
ATOM 921 N N . HIS A 1 109 ? 3.514 -1.624 -16.600 1.00 98.44 109 HIS A N 1
ATOM 922 C CA . HIS A 1 109 ? 4.937 -1.902 -16.535 1.00 98.44 109 HIS A CA 1
ATOM 923 C C . HIS A 1 109 ? 5.582 -1.423 -15.235 1.00 98.44 109 HIS A C 1
ATOM 925 O O . HIS A 1 109 ? 5.181 -0.431 -14.626 1.00 98.44 109 HIS A O 1
ATOM 931 N N . THR A 1 110 ? 6.651 -2.107 -14.842 1.00 98.44 110 THR A N 1
ATOM 932 C CA . THR A 1 110 ? 7.562 -1.643 -13.785 1.00 98.44 110 THR A CA 1
ATOM 933 C C . THR A 1 110 ? 8.978 -1.564 -14.324 1.00 98.44 110 THR A C 1
ATOM 935 O O . THR A 1 110 ? 9.272 -2.120 -15.375 1.00 98.44 110 THR A O 1
ATOM 938 N N . TRP A 1 111 ? 9.849 -0.861 -13.614 1.00 98.12 111 TRP A N 1
ATOM 939 C CA . TRP A 1 111 ? 11.237 -0.650 -14.010 1.00 98.12 111 TRP A CA 1
ATOM 940 C C . TRP A 1 111 ? 12.109 -0.407 -12.778 1.00 98.12 111 TRP A C 1
ATOM 942 O O . TRP A 1 111 ? 11.622 -0.213 -11.658 1.00 98.12 111 TRP A O 1
ATOM 952 N N . LEU A 1 112 ? 13.422 -0.421 -12.979 1.00 97.56 112 LEU A N 1
ATOM 953 C CA . LEU A 1 112 ? 14.366 0.021 -11.960 1.00 97.56 112 LEU A CA 1
ATOM 954 C C . LEU A 1 112 ? 14.522 1.546 -12.024 1.00 97.56 112 LEU A C 1
ATOM 956 O O . LEU A 1 112 ? 14.553 2.102 -13.123 1.00 97.56 112 LEU A O 1
ATOM 960 N N . PRO A 1 113 ? 14.616 2.233 -10.872 1.00 96.06 113 PRO A N 1
ATOM 961 C CA . PRO A 1 113 ? 14.809 3.676 -10.859 1.00 96.06 113 PRO A CA 1
ATOM 962 C C . PRO A 1 113 ? 16.145 4.047 -11.505 1.00 96.06 113 PRO A C 1
ATOM 964 O O . PRO A 1 113 ? 17.160 3.380 -11.295 1.00 96.06 113 PRO A O 1
ATOM 967 N N . SER A 1 114 ? 16.150 5.145 -12.256 1.00 95.94 114 SER A N 1
ATOM 968 C CA . SER A 1 114 ? 17.380 5.721 -12.803 1.00 95.94 114 SER A CA 1
ATOM 969 C C . SER A 1 114 ? 18.329 6.207 -11.696 1.00 95.94 114 SER A C 1
ATOM 971 O O . SER A 1 114 ? 17.955 6.312 -10.523 1.00 95.94 114 SER A O 1
ATOM 973 N N . GLU A 1 115 ? 19.569 6.552 -12.052 1.00 96.06 115 GLU A N 1
ATOM 974 C CA . GLU A 1 115 ? 20.523 7.145 -11.103 1.00 96.06 115 GLU A CA 1
ATOM 975 C C . GLU A 1 115 ? 19.997 8.470 -10.526 1.00 96.06 115 GLU A C 1
ATOM 977 O O . GLU A 1 115 ? 20.067 8.689 -9.317 1.00 96.06 115 GLU A O 1
ATOM 982 N N . ALA A 1 116 ? 19.388 9.313 -11.367 1.00 96.81 116 ALA A N 1
ATOM 983 C CA . ALA A 1 116 ? 18.794 10.579 -10.944 1.00 96.81 116 ALA A CA 1
ATOM 984 C C . ALA A 1 116 ? 17.615 10.371 -9.978 1.00 96.81 116 ALA A C 1
ATOM 986 O O . ALA A 1 116 ? 17.519 11.055 -8.961 1.00 96.81 116 ALA A O 1
ATOM 987 N N . GLU A 1 117 ? 16.742 9.397 -10.253 1.00 97.50 117 GLU A N 1
ATOM 988 C CA . GLU A 1 117 ? 15.649 9.045 -9.339 1.00 97.50 117 GLU A CA 1
ATOM 989 C C . GLU A 1 117 ? 16.175 8.441 -8.039 1.00 97.50 117 GLU A C 1
ATOM 991 O O . GLU A 1 117 ? 15.685 8.775 -6.966 1.00 97.50 117 GLU A O 1
ATOM 996 N N . SER A 1 118 ? 17.209 7.602 -8.108 1.00 97.12 118 SER A N 1
ATOM 997 C CA . SER A 1 118 ? 17.861 7.036 -6.925 1.00 97.12 118 SER A CA 1
ATOM 998 C C . SER A 1 118 ? 18.491 8.117 -6.044 1.00 97.12 118 SER A C 1
ATOM 1000 O O . SER A 1 118 ? 18.365 8.053 -4.821 1.00 97.12 118 SER A O 1
ATOM 1002 N N . ALA A 1 119 ? 19.122 9.133 -6.640 1.00 97.69 119 ALA A N 1
ATOM 1003 C CA . ALA A 1 119 ? 19.639 10.290 -5.913 1.00 97.69 119 ALA A CA 1
ATOM 1004 C C . ALA A 1 119 ? 18.507 11.105 -5.264 1.00 97.69 119 ALA A C 1
ATOM 1006 O O . ALA A 1 119 ? 18.605 11.463 -4.091 1.00 97.69 119 ALA A O 1
ATOM 1007 N N . TRP A 1 120 ? 17.403 11.324 -5.985 1.00 98.25 120 TRP A N 1
ATOM 1008 C CA . TRP A 1 120 ? 16.218 11.990 -5.439 1.00 98.25 120 TRP A CA 1
ATOM 1009 C C . TRP A 1 120 ? 15.604 11.207 -4.270 1.00 98.25 120 TRP A C 1
ATOM 1011 O O . TRP A 1 120 ? 15.277 11.788 -3.238 1.00 98.25 120 TRP A O 1
ATOM 1021 N N . PHE A 1 121 ? 15.506 9.879 -4.368 1.00 98.44 121 PHE A N 1
ATOM 1022 C CA . PHE A 1 121 ? 15.034 9.057 -3.257 1.00 98.44 121 PHE A CA 1
ATOM 1023 C C . PHE A 1 121 ? 15.961 9.128 -2.042 1.00 98.44 121 PHE A C 1
ATOM 1025 O O . PHE A 1 121 ? 15.472 9.194 -0.919 1.00 98.44 121 PHE A O 1
ATOM 1032 N N . ALA A 1 122 ? 17.280 9.148 -2.243 1.00 98.06 122 ALA A N 1
ATOM 1033 C CA . ALA A 1 122 ? 18.234 9.324 -1.151 1.00 98.06 122 ALA A CA 1
ATOM 1034 C C . ALA A 1 122 ? 18.079 10.686 -0.448 1.00 98.06 122 ALA A C 1
ATOM 1036 O O . ALA A 1 122 ? 18.249 10.758 0.766 1.00 98.06 122 ALA A O 1
ATOM 1037 N N . GLU A 1 123 ? 17.727 11.743 -1.187 1.00 98.19 123 GLU A N 1
ATOM 1038 C CA . GLU A 1 123 ? 17.414 13.062 -0.622 1.00 98.19 123 GLU A CA 1
ATOM 1039 C C . GLU A 1 123 ? 16.095 13.049 0.165 1.00 98.19 123 GLU A C 1
ATOM 1041 O O . GLU A 1 123 ? 16.038 13.553 1.285 1.00 98.19 123 GLU A O 1
ATOM 1046 N N . LYS A 1 124 ? 15.029 12.467 -0.401 1.00 98.31 124 LYS A N 1
ATOM 1047 C CA . LYS A 1 124 ? 13.682 12.486 0.199 1.00 98.31 124 LYS A CA 1
ATOM 1048 C C . LYS A 1 124 ? 13.489 11.483 1.336 1.00 98.31 124 LYS A C 1
ATOM 1050 O O . LYS A 1 124 ? 12.661 11.710 2.217 1.00 98.31 124 LYS A O 1
ATOM 1055 N N . TYR A 1 125 ? 14.266 10.406 1.337 1.00 98.38 125 TYR A N 1
ATOM 1056 C CA . TYR A 1 125 ? 14.188 9.303 2.295 1.00 98.38 125 TYR A CA 1
ATOM 1057 C C . TYR A 1 125 ? 15.575 8.966 2.880 1.00 98.38 125 TYR A C 1
ATOM 1059 O O . TYR A 1 125 ? 16.057 7.833 2.737 1.00 98.38 125 TYR A O 1
ATOM 1067 N N . PRO A 1 126 ? 16.241 9.928 3.552 1.00 97.69 126 PRO A N 1
ATOM 1068 C CA . PRO A 1 126 ? 17.650 9.807 3.941 1.00 97.69 126 PRO A CA 1
ATOM 1069 C C . PRO A 1 126 ? 17.920 8.665 4.934 1.00 97.69 126 PRO A C 1
ATOM 1071 O O . PRO A 1 126 ? 18.958 8.008 4.860 1.00 97.69 126 PRO A O 1
ATOM 1074 N N . GLU A 1 127 ? 16.960 8.359 5.811 1.00 95.56 127 GLU A N 1
ATOM 1075 C CA . GLU A 1 127 ? 17.109 7.356 6.880 1.00 95.56 127 GLU A CA 1
ATOM 1076 C C . GLU A 1 127 ? 16.818 5.907 6.433 1.00 95.56 127 GLU A C 1
ATOM 1078 O O . GLU A 1 127 ? 17.149 4.931 7.130 1.00 95.56 127 GLU A O 1
ATOM 1083 N N . SER A 1 128 ? 16.173 5.734 5.272 1.00 96.88 128 SER A N 1
ATOM 1084 C CA . SER A 1 128 ? 15.663 4.437 4.813 1.00 96.88 128 SER A CA 1
ATOM 1085 C C . SER A 1 128 ? 16.202 4.016 3.445 1.00 96.88 128 SER A C 1
ATOM 1087 O O . SER A 1 128 ? 16.614 2.861 3.303 1.00 96.88 128 SER A O 1
ATOM 1089 N N . PHE A 1 129 ? 16.262 4.907 2.451 1.00 98.38 129 PHE A N 1
ATOM 1090 C CA . PHE A 1 129 ? 16.467 4.506 1.057 1.00 98.38 129 PHE A CA 1
ATOM 1091 C C . PHE A 1 129 ? 17.811 3.840 0.792 1.00 98.38 129 PHE A C 1
ATOM 1093 O O . PHE A 1 129 ? 17.848 2.677 0.381 1.00 98.38 129 PHE A O 1
ATOM 1100 N N . ASN A 1 130 ? 18.912 4.531 1.090 1.00 98.12 130 ASN A N 1
ATOM 1101 C CA . ASN A 1 130 ? 20.257 4.001 0.853 1.00 98.12 130 ASN A CA 1
ATOM 1102 C C . ASN A 1 130 ? 20.550 2.744 1.677 1.00 98.12 130 ASN A C 1
ATOM 1104 O O . ASN A 1 130 ? 21.283 1.865 1.231 1.00 98.12 130 ASN A O 1
ATOM 1108 N N . ARG A 1 131 ? 19.961 2.643 2.871 1.00 97.06 131 ARG A N 1
ATOM 1109 C CA . ARG A 1 131 ? 20.193 1.529 3.792 1.00 97.06 131 ARG A CA 1
ATOM 1110 C C . ARG A 1 131 ? 19.393 0.277 3.430 1.00 97.06 131 ARG A C 1
ATOM 1112 O O . ARG A 1 131 ? 19.892 -0.825 3.630 1.00 97.06 131 ARG A O 1
ATOM 1119 N N . LEU A 1 132 ? 18.156 0.425 2.948 1.00 96.88 132 LEU A N 1
ATOM 1120 C CA . LEU A 1 132 ? 17.201 -0.687 2.834 1.00 96.88 132 LEU A CA 1
ATOM 1121 C C . LEU A 1 132 ? 16.762 -0.997 1.402 1.00 96.88 132 LEU A C 1
ATOM 1123 O O . LEU A 1 132 ? 16.522 -2.164 1.088 1.00 96.88 132 LEU A O 1
ATOM 1127 N N . TYR A 1 133 ? 16.620 0.023 0.555 1.00 98.12 133 TYR A N 1
ATOM 1128 C CA . TYR A 1 133 ? 15.969 -0.104 -0.752 1.00 98.12 133 TYR A CA 1
ATOM 1129 C C . TYR A 1 133 ? 16.963 -0.064 -1.904 1.00 98.12 133 TYR A C 1
ATOM 1131 O O . TYR A 1 133 ? 16.923 -0.946 -2.759 1.00 98.12 133 TYR A O 1
ATOM 1139 N N . LYS A 1 134 ? 17.917 0.874 -1.883 1.00 98.06 134 LYS A N 1
ATOM 1140 C CA . LYS A 1 134 ? 18.963 0.959 -2.908 1.00 98.06 134 LYS A CA 1
ATOM 1141 C C . LYS A 1 134 ? 19.719 -0.369 -3.104 1.00 98.06 134 LYS A C 1
ATOM 1143 O O . LYS A 1 134 ? 19.830 -0.790 -4.251 1.00 98.06 134 LYS A O 1
ATOM 1148 N N . PRO A 1 135 ? 20.139 -1.106 -2.051 1.00 98.25 135 PRO A N 1
ATOM 1149 C CA . PRO A 1 135 ? 20.830 -2.384 -2.242 1.00 98.25 135 PRO A CA 1
ATOM 1150 C C . PRO A 1 135 ? 19.983 -3.442 -2.966 1.00 98.25 135 PRO A C 1
ATOM 1152 O O . PRO A 1 135 ? 20.529 -4.280 -3.680 1.00 98.25 135 PRO A O 1
ATOM 1155 N N . ARG A 1 136 ? 18.649 -3.402 -2.811 1.00 97.00 136 ARG A N 1
ATOM 1156 C CA . ARG A 1 136 ? 17.730 -4.303 -3.527 1.00 97.00 136 ARG A CA 1
ATOM 1157 C C . ARG A 1 136 ? 17.700 -3.971 -5.015 1.00 97.00 136 ARG A C 1
ATOM 1159 O O . ARG A 1 136 ? 17.808 -4.870 -5.840 1.00 97.00 136 ARG A O 1
ATOM 1166 N N . TYR A 1 137 ? 17.599 -2.686 -5.348 1.00 98.06 137 TYR A N 1
ATOM 1167 C CA . TYR A 1 137 ? 17.588 -2.232 -6.738 1.00 98.06 137 TYR A CA 1
ATOM 1168 C C . TYR A 1 137 ? 18.938 -2.447 -7.422 1.00 98.06 137 TYR A C 1
ATOM 1170 O O . TYR A 1 137 ? 18.956 -2.905 -8.558 1.00 98.06 137 TYR A O 1
ATOM 1178 N N . ASP A 1 138 ? 20.055 -2.230 -6.723 1.00 98.12 138 ASP A N 1
ATOM 1179 C CA . ASP A 1 138 ? 21.397 -2.525 -7.240 1.00 98.12 138 ASP A CA 1
ATOM 1180 C C . ASP A 1 138 ? 21.560 -4.027 -7.544 1.00 98.12 138 ASP A C 1
ATOM 1182 O O . ASP A 1 138 ? 22.124 -4.410 -8.572 1.00 98.12 138 ASP A O 1
ATOM 1186 N N . HIS A 1 139 ? 21.030 -4.894 -6.675 1.00 98.25 139 HIS A N 1
ATOM 1187 C CA . HIS A 1 139 ? 21.020 -6.337 -6.905 1.00 98.25 139 HIS A CA 1
ATOM 1188 C C . HIS A 1 139 ? 20.183 -6.714 -8.135 1.00 98.25 139 HIS A C 1
ATOM 1190 O O . HIS A 1 139 ? 20.685 -7.405 -9.021 1.00 98.25 139 HIS A O 1
ATOM 1196 N N . TRP A 1 140 ? 18.948 -6.217 -8.237 1.00 98.19 140 TRP A N 1
ATOM 1197 C CA . TRP A 1 140 ? 18.089 -6.486 -9.393 1.00 98.19 140 TRP A CA 1
ATOM 1198 C C . TRP A 1 140 ? 18.624 -5.888 -10.694 1.00 98.19 140 TRP A C 1
ATOM 1200 O O . TRP A 1 140 ? 18.443 -6.496 -11.744 1.00 98.19 140 TRP A O 1
ATOM 1210 N N . ALA A 1 141 ? 19.320 -4.749 -10.640 1.00 97.62 141 ALA A N 1
ATOM 1211 C CA . ALA A 1 141 ? 20.004 -4.170 -11.794 1.00 97.62 141 ALA A CA 1
ATOM 1212 C C . ALA A 1 141 ? 21.095 -5.109 -12.313 1.00 97.62 141 ALA A C 1
ATOM 1214 O O . ALA A 1 141 ? 21.189 -5.345 -13.517 1.00 97.62 141 ALA A O 1
ATOM 1215 N N . LYS A 1 142 ? 21.883 -5.698 -11.404 1.00 97.94 142 LYS A N 1
ATOM 1216 C CA . LYS A 1 142 ? 22.889 -6.701 -11.761 1.00 97.94 142 LYS A CA 1
ATOM 1217 C C . LYS A 1 142 ? 22.247 -7.939 -12.391 1.00 97.94 142 LYS A C 1
ATOM 1219 O O . LYS A 1 142 ? 22.705 -8.389 -13.435 1.00 97.94 142 LYS A O 1
ATOM 1224 N N . GLU A 1 143 ? 21.185 -8.474 -11.789 1.00 97.56 143 GLU A N 1
ATOM 1225 C CA . GLU A 1 143 ? 20.481 -9.635 -12.345 1.00 97.56 143 GLU A CA 1
ATOM 1226 C C . GLU A 1 143 ? 19.875 -9.335 -13.722 1.00 97.56 143 GLU A C 1
ATOM 1228 O O . GLU A 1 143 ? 20.010 -10.139 -14.643 1.00 97.56 143 GLU A O 1
ATOM 1233 N N . ALA A 1 144 ? 19.262 -8.162 -13.898 1.00 96.31 144 ALA A N 1
ATOM 1234 C CA . ALA A 1 144 ? 18.707 -7.729 -15.176 1.00 96.31 144 ALA A CA 1
ATOM 1235 C C . ALA A 1 144 ? 19.792 -7.586 -16.258 1.00 96.31 144 ALA A C 1
ATOM 1237 O O . ALA A 1 144 ? 19.592 -8.060 -17.375 1.00 96.31 144 ALA A O 1
ATOM 1238 N N . ALA A 1 145 ? 20.962 -7.027 -15.923 1.00 96.12 145 ALA A N 1
ATOM 1239 C CA . ALA A 1 145 ? 22.103 -6.926 -16.838 1.00 96.12 145 ALA A CA 1
ATOM 1240 C C . ALA A 1 145 ? 22.657 -8.300 -17.270 1.00 96.12 145 ALA A C 1
ATOM 1242 O O . ALA A 1 145 ? 23.204 -8.433 -18.362 1.00 96.12 145 ALA A O 1
ATOM 1243 N N . GLU A 1 146 ? 22.480 -9.334 -16.444 1.00 97.19 146 GLU A N 1
ATOM 1244 C CA . GLU A 1 146 ? 22.802 -10.730 -16.771 1.00 97.19 146 GLU A CA 1
ATOM 1245 C C . GLU A 1 146 ? 21.665 -11.462 -17.521 1.00 97.19 146 GLU A C 1
ATOM 1247 O O . GLU A 1 146 ? 21.749 -12.673 -17.732 1.00 97.19 146 GLU A O 1
ATOM 1252 N N . GLY A 1 147 ? 20.585 -10.765 -17.900 1.00 95.94 147 GLY A N 1
ATOM 1253 C CA . GLY A 1 147 ? 19.408 -11.355 -18.550 1.00 95.94 147 GLY A CA 1
ATOM 1254 C C . GLY A 1 147 ? 18.504 -12.157 -17.605 1.00 95.94 147 GLY A C 1
ATOM 1255 O O . GLY A 1 147 ? 17.667 -12.933 -18.059 1.00 95.94 147 GLY A O 1
ATOM 1256 N N . LYS A 1 148 ? 18.661 -11.988 -16.287 1.00 97.00 148 LYS A N 1
ATOM 1257 C CA . LYS A 1 148 ? 17.940 -12.716 -15.229 1.00 97.00 148 LYS A CA 1
ATOM 1258 C C . LYS A 1 148 ? 17.016 -11.795 -14.436 1.00 97.00 148 LYS A C 1
ATOM 1260 O O . LYS A 1 148 ? 16.918 -11.910 -13.218 1.00 97.00 148 LYS A O 1
ATOM 1265 N N . ARG A 1 149 ? 16.355 -10.851 -15.109 1.00 96.94 149 ARG A N 1
ATOM 1266 C CA . ARG A 1 149 ? 15.438 -9.905 -14.461 1.00 96.94 149 ARG A CA 1
ATOM 1267 C C . ARG A 1 149 ? 14.432 -10.661 -13.586 1.00 96.94 149 ARG A C 1
ATOM 1269 O O . ARG A 1 149 ? 13.718 -11.541 -14.062 1.00 96.94 149 ARG A O 1
ATOM 1276 N N . PHE A 1 150 ? 14.401 -10.322 -12.300 1.00 97.94 150 PHE A N 1
ATOM 1277 C CA . PHE A 1 150 ? 13.671 -11.090 -11.298 1.00 97.94 150 PHE A CA 1
ATOM 1278 C C . PHE A 1 150 ? 12.148 -10.997 -11.482 1.00 97.94 150 PHE A C 1
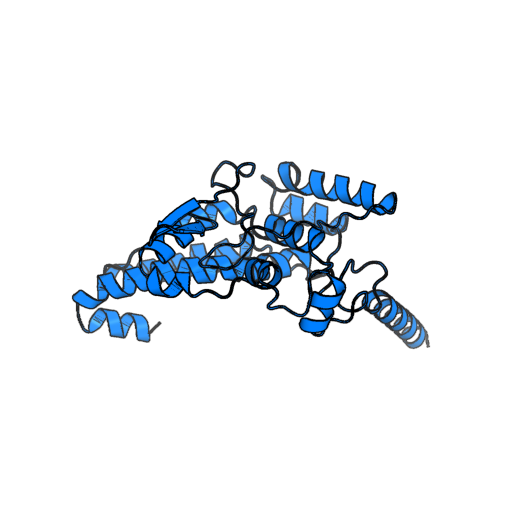ATOM 1280 O O . PHE A 1 150 ? 11.577 -9.907 -11.521 1.00 97.94 150 PHE A O 1
ATOM 1287 N N . TYR A 1 151 ? 11.487 -12.151 -11.533 1.00 97.31 151 TYR A N 1
ATOM 1288 C CA . TYR A 1 151 ? 10.038 -12.300 -11.404 1.00 97.31 151 TYR A CA 1
ATOM 1289 C C . TYR A 1 151 ? 9.758 -13.361 -10.342 1.00 97.31 151 TYR A C 1
ATOM 1291 O O . TYR A 1 151 ? 10.357 -14.437 -10.358 1.00 97.31 151 TYR A O 1
ATOM 1299 N N . ASN A 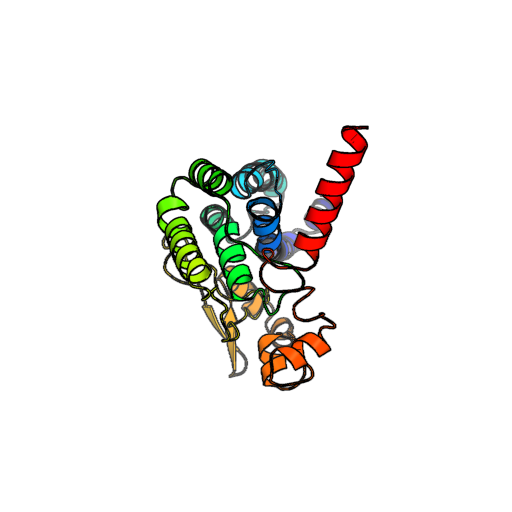1 152 ? 8.845 -13.073 -9.416 1.00 96.94 152 ASN A N 1
ATOM 1300 C CA . ASN A 1 152 ? 8.473 -14.032 -8.385 1.00 96.94 152 ASN A CA 1
ATOM 1301 C C . ASN A 1 152 ? 7.253 -14.846 -8.823 1.00 96.94 152 ASN A C 1
ATOM 1303 O O . ASN A 1 152 ? 6.141 -14.331 -8.841 1.00 96.94 152 ASN A O 1
ATOM 1307 N N . ASN A 1 153 ? 7.457 -16.127 -9.118 1.00 93.81 153 ASN A N 1
ATOM 1308 C CA . ASN A 1 153 ? 6.389 -17.024 -9.571 1.00 93.81 153 ASN A CA 1
ATOM 1309 C C . ASN A 1 153 ? 5.520 -17.585 -8.427 1.00 93.81 153 ASN A C 1
ATOM 1311 O O . ASN A 1 153 ? 4.515 -18.245 -8.685 1.00 93.81 153 ASN A O 1
ATOM 1315 N N . GLY A 1 154 ? 5.894 -17.367 -7.161 1.00 94.19 154 GLY A N 1
ATOM 1316 C CA . GLY A 1 154 ? 5.082 -17.769 -6.014 1.00 94.19 154 GLY A CA 1
ATOM 1317 C C . GLY A 1 154 ? 4.001 -16.735 -5.718 1.00 94.19 154 GLY A C 1
ATOM 1318 O O . GLY A 1 154 ? 4.321 -15.577 -5.479 1.00 94.19 154 GLY A O 1
ATOM 1319 N N . LEU A 1 155 ? 2.725 -17.131 -5.686 1.00 94.75 155 LEU A N 1
ATOM 1320 C CA . LEU A 1 155 ? 1.639 -16.198 -5.368 1.00 94.75 155 LEU A CA 1
ATOM 1321 C C . LEU A 1 155 ? 1.728 -15.699 -3.908 1.00 94.75 155 LEU A C 1
ATOM 1323 O O . LEU A 1 155 ? 1.981 -16.494 -2.998 1.00 94.75 155 LEU A O 1
ATOM 1327 N N . PRO A 1 156 ? 1.487 -14.401 -3.645 1.00 97.00 156 PRO A N 1
ATOM 1328 C CA . PRO A 1 156 ? 1.642 -13.840 -2.309 1.00 97.00 156 PRO A CA 1
ATOM 1329 C C . PRO A 1 156 ? 0.481 -14.194 -1.373 1.00 97.00 156 PRO A C 1
ATOM 1331 O O . PRO A 1 156 ? -0.678 -14.283 -1.782 1.00 97.00 156 PRO A O 1
ATOM 1334 N N . GLN A 1 157 ? 0.762 -14.260 -0.069 1.00 98.19 157 GLN A N 1
ATOM 1335 C CA . GLN A 1 157 ? -0.290 -14.197 0.944 1.00 98.19 157 GLN A CA 1
ATOM 1336 C C . GLN A 1 157 ? -0.976 -12.824 0.891 1.00 98.19 157 GLN A C 1
ATOM 1338 O O . GLN A 1 157 ? -0.312 -11.787 0.913 1.00 98.19 157 GLN A O 1
ATOM 1343 N N . LEU A 1 158 ? -2.311 -12.818 0.841 1.00 98.50 158 LEU A N 1
ATOM 1344 C CA . LEU A 1 158 ? -3.126 -11.603 0.843 1.00 98.50 158 LEU A CA 1
ATOM 1345 C C . LEU A 1 158 ? -3.737 -11.344 2.222 1.00 98.50 158 LEU A C 1
ATOM 1347 O O . LEU A 1 158 ? -4.095 -12.272 2.945 1.00 98.50 158 LEU A O 1
ATOM 1351 N N . CYS A 1 159 ? -3.909 -10.067 2.553 1.00 98.75 159 CYS A N 1
ATOM 1352 C CA . CYS A 1 159 ? -4.667 -9.636 3.722 1.00 98.75 159 CYS A CA 1
ATOM 1353 C C . CYS A 1 159 ? -6.175 -9.873 3.538 1.00 98.75 159 CYS A C 1
ATOM 1355 O O . CYS A 1 159 ? -6.755 -9.403 2.562 1.00 98.75 159 CYS A O 1
ATOM 1357 N N . GLN A 1 160 ? -6.846 -10.464 4.527 1.00 98.75 160 GLN A N 1
ATOM 1358 C CA . GLN A 1 160 ? -8.289 -10.734 4.501 1.00 98.75 160 GLN A CA 1
ATOM 1359 C C . GLN A 1 160 ? -9.160 -9.465 4.371 1.00 98.75 160 GLN A C 1
ATOM 1361 O O . GLN A 1 160 ? -10.294 -9.533 3.905 1.00 98.75 160 GLN A O 1
ATOM 1366 N N . VAL A 1 161 ? -8.645 -8.293 4.769 1.00 98.75 161 VAL A N 1
ATOM 1367 C CA . VAL A 1 161 ? -9.416 -7.033 4.823 1.00 98.75 161 VAL A CA 1
ATOM 1368 C C . VAL A 1 161 ? -9.100 -6.075 3.674 1.00 98.75 161 VAL A C 1
ATOM 1370 O O . VAL A 1 161 ? -10.014 -5.576 3.008 1.00 98.75 161 VAL A O 1
ATOM 1373 N N . CYS A 1 162 ? -7.822 -5.751 3.460 1.00 98.56 162 CYS A N 1
ATOM 1374 C CA . CYS A 1 162 ? -7.414 -4.832 2.389 1.00 98.56 162 CYS A CA 1
ATOM 1375 C C . CYS A 1 162 ? -7.059 -5.547 1.081 1.00 98.56 162 CYS A C 1
ATOM 1377 O O . CYS A 1 162 ? -6.977 -4.882 0.057 1.00 98.56 162 CYS A O 1
ATOM 1379 N N . GLN A 1 163 ? -6.872 -6.873 1.104 1.00 98.62 163 GLN A N 1
ATOM 1380 C CA . GLN A 1 163 ? -6.523 -7.714 -0.052 1.00 98.62 163 GLN A CA 1
ATOM 1381 C C . GLN A 1 163 ? -5.164 -7.420 -0.701 1.00 98.62 163 GLN A C 1
ATOM 1383 O O . GLN A 1 163 ? -4.807 -8.045 -1.697 1.00 98.62 163 GLN A O 1
ATOM 1388 N N . ILE A 1 164 ? -4.383 -6.510 -0.123 1.00 98.31 164 ILE A N 1
ATOM 1389 C CA . ILE A 1 164 ? -3.003 -6.249 -0.527 1.00 98.31 164 ILE A CA 1
ATOM 1390 C C . ILE A 1 164 ? -2.125 -7.407 -0.024 1.00 98.31 164 ILE A C 1
ATOM 1392 O O . ILE A 1 164 ? -2.380 -7.923 1.077 1.00 98.31 164 ILE A O 1
ATOM 1396 N N . PRO A 1 165 ? -1.108 -7.829 -0.799 1.00 98.38 165 PRO A N 1
ATOM 1397 C CA . PRO A 1 165 ? -0.074 -8.731 -0.315 1.00 98.38 165 PRO A CA 1
ATOM 1398 C C . PRO A 1 165 ? 0.525 -8.280 1.023 1.00 98.38 165 PRO A C 1
ATOM 1400 O O . PRO A 1 165 ? 0.718 -7.090 1.266 1.00 98.38 165 PRO A O 1
ATOM 1403 N N . THR A 1 166 ? 0.828 -9.219 1.913 1.00 97.88 166 THR A N 1
ATOM 1404 C CA . THR A 1 166 ? 1.297 -8.917 3.274 1.00 97.88 166 THR A CA 1
ATOM 1405 C C . THR A 1 166 ? 2.788 -8.542 3.314 1.00 97.88 166 THR A C 1
ATOM 1407 O O . THR A 1 166 ? 3.583 -9.236 3.942 1.00 97.88 166 THR A O 1
ATOM 1410 N N . PHE A 1 167 ? 3.182 -7.463 2.625 1.00 97.12 167 PHE A N 1
ATOM 1411 C CA . PHE A 1 167 ? 4.574 -6.984 2.560 1.00 97.12 167 PHE A CA 1
ATOM 1412 C C . PHE A 1 167 ? 4.912 -5.852 3.542 1.00 97.12 167 PHE A C 1
ATOM 1414 O O . PHE A 1 167 ? 6.082 -5.497 3.662 1.00 97.12 167 PHE A O 1
ATOM 1421 N N . PHE A 1 168 ? 3.920 -5.268 4.223 1.00 98.25 168 PHE A N 1
ATOM 1422 C CA . PHE A 1 168 ? 4.160 -4.190 5.188 1.00 98.25 168 PHE A CA 1
ATOM 1423 C C . PHE A 1 168 ? 4.983 -4.691 6.385 1.00 98.25 168 PHE A C 1
ATOM 1425 O O . PHE A 1 168 ? 4.859 -5.847 6.806 1.00 98.25 168 PHE A O 1
ATOM 1432 N N . THR A 1 169 ? 5.806 -3.813 6.954 1.00 98.25 169 THR A N 1
ATOM 1433 C CA . THR A 1 169 ? 6.791 -4.149 7.997 1.00 98.25 169 THR A CA 1
ATOM 1434 C C . THR A 1 169 ? 6.518 -3.435 9.310 1.00 98.25 169 THR A C 1
ATOM 1436 O O . THR A 1 169 ? 6.018 -2.318 9.291 1.00 98.25 169 THR A O 1
ATOM 1439 N N . GLU A 1 170 ? 6.880 -4.044 10.438 1.00 97.62 170 GLU A N 1
ATOM 1440 C CA . GLU A 1 170 ? 6.640 -3.499 11.780 1.00 97.62 170 GLU A CA 1
ATOM 1441 C C . GLU A 1 170 ? 7.223 -2.080 11.952 1.00 97.62 170 GLU A C 1
ATOM 1443 O O . GLU A 1 170 ? 8.349 -1.815 11.517 1.00 97.62 170 GLU A O 1
ATOM 1448 N N . PRO A 1 171 ? 6.510 -1.162 12.631 1.00 93.56 171 PRO A N 1
ATOM 1449 C CA . PRO A 1 171 ? 7.068 0.130 13.019 1.00 93.56 171 PRO A CA 1
ATOM 1450 C C . PRO A 1 171 ? 8.335 -0.047 13.854 1.00 93.56 171 PRO A C 1
ATOM 1452 O O . PRO A 1 171 ? 8.360 -0.826 14.805 1.00 93.56 171 PRO A O 1
ATOM 1455 N N . GLY A 1 172 ? 9.392 0.679 13.495 1.00 91.62 172 GLY A N 1
ATOM 1456 C CA . GLY A 1 172 ? 10.693 0.596 14.162 1.00 91.62 172 GLY A CA 1
ATOM 1457 C C . GLY A 1 172 ? 11.580 -0.575 13.717 1.00 91.62 172 GLY A C 1
ATOM 1458 O O . GLY A 1 172 ? 12.787 -0.509 13.935 1.00 91.62 172 GLY A O 1
ATOM 1459 N N . ASP A 1 173 ? 11.038 -1.593 13.039 1.00 95.31 173 ASP A N 1
ATOM 1460 C CA . ASP A 1 173 ? 11.823 -2.682 12.443 1.00 95.31 173 ASP A CA 1
ATOM 1461 C C . ASP A 1 173 ? 11.370 -2.979 10.999 1.00 95.31 173 ASP A C 1
ATOM 1463 O O . ASP A 1 173 ? 10.544 -3.867 10.753 1.00 95.31 173 ASP A O 1
ATOM 1467 N N . PRO A 1 174 ? 11.959 -2.288 10.003 1.00 93.62 174 PRO A N 1
ATOM 1468 C CA . PRO A 1 174 ? 11.603 -2.452 8.598 1.00 93.62 174 PRO A CA 1
ATOM 1469 C C . PRO A 1 174 ? 12.107 -3.770 7.982 1.00 93.62 174 PRO A C 1
ATOM 1471 O O . PRO A 1 174 ? 12.003 -3.963 6.769 1.00 93.62 174 PRO A O 1
ATOM 1474 N N . THR A 1 175 ? 12.681 -4.678 8.781 1.00 94.19 175 THR A N 1
ATOM 1475 C CA . THR A 1 175 ? 13.108 -6.014 8.337 1.00 94.19 175 THR A CA 1
ATOM 1476 C C . THR A 1 175 ? 12.116 -7.114 8.717 1.00 94.19 175 THR A C 1
ATOM 1478 O O . THR A 1 175 ? 12.199 -8.225 8.192 1.00 94.19 175 THR A O 1
ATOM 1481 N N . LYS A 1 176 ? 11.132 -6.805 9.571 1.00 97.62 176 LYS A N 1
ATOM 1482 C CA . LYS A 1 176 ? 10.135 -7.757 10.061 1.00 97.62 176 LYS A CA 1
ATOM 1483 C C . LYS A 1 176 ? 8.760 -7.473 9.468 1.00 97.62 176 LYS A C 1
ATOM 1485 O O . LYS A 1 176 ? 8.226 -6.383 9.624 1.00 97.62 176 LYS A O 1
ATOM 1490 N N . ILE A 1 177 ? 8.150 -8.467 8.824 1.00 97.19 177 ILE A N 1
ATOM 1491 C CA . ILE A 1 177 ? 6.791 -8.352 8.267 1.00 97.19 177 ILE A CA 1
ATOM 1492 C C . ILE A 1 177 ? 5.756 -8.318 9.404 1.00 97.19 177 ILE A C 1
ATOM 1494 O O . ILE A 1 177 ? 5.765 -9.186 10.277 1.00 97.19 177 ILE A O 1
ATOM 1498 N N . MET A 1 178 ? 4.814 -7.370 9.357 1.00 96.88 178 MET A N 1
ATOM 1499 C CA . MET A 1 178 ? 3.804 -7.146 10.410 1.00 96.88 178 MET A CA 1
ATOM 1500 C C . MET A 1 178 ? 2.517 -7.978 10.259 1.00 96.88 178 MET A C 1
ATOM 1502 O O . MET A 1 178 ? 1.419 -7.554 10.633 1.00 96.88 178 MET A O 1
ATOM 1506 N N . THR A 1 179 ? 2.614 -9.180 9.695 1.00 97.31 179 THR A N 1
ATOM 1507 C CA . THR A 1 179 ? 1.438 -10.035 9.494 1.00 97.31 179 THR A CA 1
ATOM 1508 C C . THR A 1 179 ? 0.840 -10.454 10.838 1.00 97.31 179 THR A C 1
ATOM 1510 O O . THR A 1 179 ? 1.547 -10.770 11.796 1.00 97.31 179 THR A O 1
ATOM 1513 N N . ARG A 1 180 ? -0.489 -10.469 10.912 1.00 98.31 180 ARG A N 1
ATOM 1514 C CA . ARG A 1 180 ? -1.280 -10.963 12.040 1.00 98.31 180 ARG A CA 1
ATOM 1515 C C . ARG A 1 180 ? -2.120 -12.144 11.583 1.00 98.31 180 ARG A C 1
ATOM 1517 O O . ARG A 1 180 ? -2.622 -12.147 10.463 1.00 98.31 180 ARG A O 1
ATOM 1524 N N . THR A 1 181 ? -2.308 -13.117 12.464 1.00 98.19 181 THR A N 1
ATOM 1525 C CA . THR A 1 181 ? -3.219 -14.245 12.234 1.00 98.19 181 THR A CA 1
ATOM 1526 C C . THR A 1 181 ? -4.387 -14.141 13.205 1.00 98.19 181 THR A C 1
ATOM 1528 O O . THR A 1 181 ? -4.183 -13.841 14.380 1.00 98.19 181 THR A O 1
ATOM 1531 N N . VAL A 1 182 ? -5.601 -14.361 12.708 1.00 97.19 182 VAL A N 1
ATOM 1532 C CA . VAL A 1 182 ? -6.843 -14.378 13.489 1.00 97.19 182 VAL A CA 1
ATOM 1533 C C . VAL A 1 182 ? -7.538 -15.709 13.274 1.00 97.19 182 VAL A C 1
ATOM 1535 O O . VAL A 1 182 ? -7.582 -16.209 12.152 1.00 97.19 182 VAL A O 1
ATOM 1538 N N . GLU A 1 183 ? -8.104 -16.264 14.339 1.00 97.38 183 GLU A N 1
ATOM 1539 C CA . GLU A 1 183 ? -8.971 -17.437 14.270 1.00 97.38 183 GLU A CA 1
ATOM 1540 C C . GLU A 1 183 ? -10.432 -17.009 14.411 1.00 97.38 183 GLU A C 1
ATOM 1542 O O . GLU A 1 183 ? -10.781 -16.239 15.306 1.00 97.38 183 GLU A O 1
ATOM 1547 N N . HIS A 1 184 ? -11.292 -17.487 13.514 1.00 97.56 184 HIS A N 1
ATOM 1548 C CA . HIS A 1 184 ? -12.734 -17.255 13.570 1.00 97.56 184 HIS A CA 1
ATOM 1549 C C . HIS A 1 184 ? -13.470 -18.418 12.897 1.00 97.56 184 HIS A C 1
ATOM 1551 O O . HIS A 1 184 ? -13.098 -18.840 11.801 1.00 97.56 184 HIS A O 1
ATOM 1557 N N . GLY A 1 185 ? -14.492 -18.974 13.557 1.00 94.81 185 GLY A N 1
ATOM 1558 C CA . GLY A 1 185 ? -15.263 -20.103 13.018 1.00 94.81 185 GLY A CA 1
ATOM 1559 C C . GLY A 1 185 ? -14.413 -21.342 12.694 1.00 94.81 185 GLY A C 1
ATOM 1560 O O . GLY A 1 185 ? -14.647 -21.996 11.683 1.00 94.81 185 GLY A O 1
ATOM 1561 N N . GLY A 1 186 ? -13.371 -21.620 13.488 1.00 96.62 186 GLY A N 1
ATOM 1562 C CA . GLY A 1 186 ? -12.442 -22.739 13.261 1.00 96.62 186 GLY A CA 1
ATOM 1563 C C . GLY A 1 186 ? -11.467 -22.555 12.088 1.00 96.62 186 GLY A C 1
ATOM 1564 O O . GLY A 1 186 ? -10.666 -23.446 11.822 1.00 96.62 186 GLY A O 1
ATOM 1565 N N . SER A 1 187 ? -11.507 -21.410 11.400 1.00 97.19 187 SER A N 1
ATOM 1566 C CA . SER A 1 187 ? -10.623 -21.077 10.278 1.00 97.19 187 SER A CA 1
ATOM 1567 C C . SER A 1 187 ? -9.591 -20.020 10.668 1.00 97.19 187 SER A C 1
ATOM 1569 O O . SER A 1 187 ? -9.842 -19.184 11.540 1.00 97.19 187 SER A O 1
ATOM 1571 N N . LYS A 1 188 ? -8.433 -20.044 9.999 1.00 97.94 188 LYS A N 1
ATOM 1572 C CA . LYS A 1 188 ? -7.360 -19.051 10.153 1.00 97.94 188 LYS A CA 1
ATOM 1573 C C . LYS A 1 188 ? -7.419 -18.023 9.029 1.00 97.94 188 LYS A C 1
ATOM 1575 O O . LYS A 1 188 ? -7.510 -18.386 7.862 1.00 97.94 188 LYS A O 1
ATOM 1580 N N . TYR A 1 189 ? -7.299 -16.754 9.396 1.00 98.50 189 TYR A N 1
ATOM 1581 C CA . TYR A 1 189 ? -7.266 -15.614 8.486 1.00 98.50 189 TYR A CA 1
ATOM 1582 C C . TYR A 1 189 ? -6.012 -14.783 8.735 1.00 98.50 189 TYR A C 1
ATOM 1584 O O . TYR A 1 189 ? -5.574 -14.635 9.878 1.00 98.50 189 TYR A O 1
ATOM 1592 N N . HIS A 1 190 ? -5.450 -14.202 7.677 1.00 98.62 190 HIS A N 1
ATOM 1593 C CA . HIS A 1 190 ? -4.230 -13.402 7.758 1.00 98.62 190 HIS A CA 1
ATOM 1594 C C . HIS A 1 190 ? -4.519 -11.934 7.454 1.00 98.62 190 HIS A C 1
ATOM 1596 O O . HIS A 1 190 ? -5.215 -11.604 6.497 1.00 98.62 190 HIS A O 1
ATOM 1602 N N . CYS A 1 191 ? -3.991 -11.034 8.274 1.00 98.69 191 CYS A N 1
ATOM 1603 C CA . CYS A 1 191 ? -4.134 -9.591 8.130 1.00 98.69 191 CYS A CA 1
ATOM 1604 C C . CYS A 1 191 ? -2.754 -8.945 8.033 1.00 98.69 191 CYS A C 1
ATOM 1606 O O . CYS A 1 191 ? -1.843 -9.318 8.761 1.00 98.69 191 CYS A O 1
ATOM 1608 N N . CYS A 1 192 ? -2.601 -7.940 7.173 1.00 98.44 192 CYS A N 1
ATOM 1609 C CA . CYS A 1 192 ? -1.310 -7.279 6.958 1.00 98.44 192 CYS A CA 1
ATOM 1610 C C . CYS A 1 192 ? -0.877 -6.319 8.075 1.00 98.44 192 CYS A C 1
ATOM 1612 O O . CYS A 1 192 ? 0.123 -5.643 7.896 1.00 98.44 192 CYS A O 1
ATOM 1614 N N . SER A 1 193 ? -1.669 -6.162 9.139 1.00 98.56 193 SER A N 1
ATOM 1615 C CA . SER A 1 193 ? -1.393 -5.256 10.256 1.00 98.56 193 SER A CA 1
ATOM 1616 C C . SER A 1 193 ? -2.412 -5.439 11.380 1.00 98.56 193 SER A C 1
ATOM 1618 O O . SER A 1 193 ? -3.477 -6.031 11.165 1.00 98.56 193 SER A O 1
ATOM 1620 N N . ASP A 1 194 ? -2.145 -4.844 12.546 1.00 98.62 194 ASP A N 1
ATOM 1621 C CA . ASP A 1 194 ? -3.133 -4.747 13.628 1.00 98.62 194 ASP A CA 1
ATOM 1622 C C . ASP A 1 194 ? -4.377 -3.939 13.228 1.00 98.62 194 ASP A C 1
ATOM 1624 O O . ASP A 1 194 ? -5.490 -4.336 13.553 1.00 98.62 194 ASP A O 1
ATOM 1628 N N . GLY A 1 195 ? -4.242 -2.877 12.426 1.00 98.56 195 GLY A N 1
ATOM 1629 C CA . GLY A 1 195 ? -5.413 -2.135 11.944 1.00 98.56 195 GLY A CA 1
ATOM 1630 C C . GLY A 1 195 ? -6.351 -2.977 11.068 1.00 98.56 195 GLY A C 1
ATOM 1631 O O . GLY A 1 195 ? -7.567 -2.918 11.224 1.00 98.56 195 GLY A O 1
ATOM 1632 N N . CYS A 1 196 ? -5.815 -3.825 10.180 1.00 98.88 196 CYS A N 1
ATOM 1633 C CA . CYS A 1 196 ? -6.646 -4.761 9.413 1.00 98.88 196 CYS A CA 1
ATOM 1634 C C . CYS A 1 196 ? -7.206 -5.880 10.300 1.00 98.88 196 CYS A C 1
ATOM 1636 O O . CYS A 1 196 ? -8.360 -6.264 10.130 1.00 98.88 196 CYS A O 1
ATOM 1638 N N . ARG A 1 197 ? -6.417 -6.373 11.260 1.00 98.69 197 ARG A N 1
ATOM 1639 C CA . ARG A 1 197 ? -6.849 -7.378 12.236 1.00 98.69 197 ARG A CA 1
AT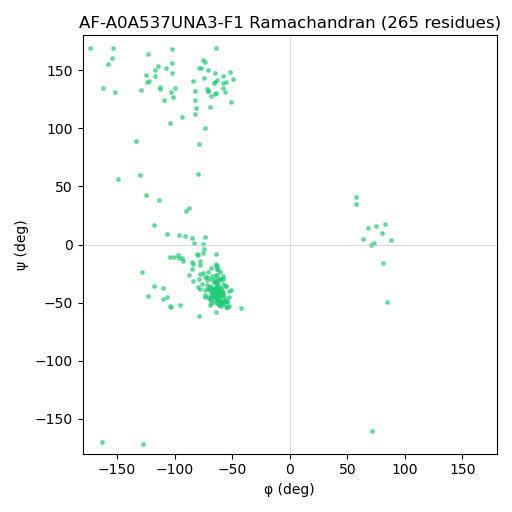OM 1640 C C . ARG A 1 197 ? -8.059 -6.899 13.039 1.00 98.69 197 ARG A C 1
ATOM 1642 O O . ARG A 1 197 ? -9.043 -7.621 13.143 1.00 98.69 197 ARG A O 1
ATOM 1649 N N . ASP A 1 198 ? -8.008 -5.682 13.563 1.00 98.69 198 ASP A N 1
ATOM 1650 C CA . ASP A 1 198 ? -9.083 -5.108 14.370 1.00 98.69 198 ASP A CA 1
ATOM 1651 C C . ASP A 1 198 ? -10.361 -4.885 13.560 1.00 98.69 198 ASP A C 1
ATOM 1653 O O . ASP A 1 198 ? -11.460 -5.142 14.048 1.00 98.69 198 ASP A O 1
ATOM 1657 N N . ILE A 1 199 ? -10.225 -4.463 12.299 1.00 98.81 199 ILE A N 1
ATOM 1658 C CA . ILE A 1 199 ? -11.359 -4.351 11.375 1.00 98.81 199 ILE A CA 1
ATOM 1659 C C . ILE A 1 199 ? -11.992 -5.723 11.121 1.00 98.81 199 ILE A C 1
ATOM 1661 O O . ILE A 1 199 ? -13.217 -5.828 11.114 1.00 98.81 199 ILE A O 1
ATOM 1665 N N . PHE A 1 200 ? -11.174 -6.764 10.931 1.00 98.75 200 PHE A N 1
ATOM 1666 C CA . PHE A 1 200 ? -11.669 -8.128 10.766 1.00 98.75 200 PHE A CA 1
ATOM 1667 C C . PHE A 1 200 ? -12.426 -8.590 12.013 1.00 98.75 200 PHE A C 1
ATOM 1669 O O . PHE A 1 200 ? -13.572 -8.998 11.901 1.00 98.75 200 PHE A O 1
ATOM 1676 N N . VAL A 1 201 ? -11.824 -8.472 13.201 1.00 98.38 201 VAL A N 1
ATOM 1677 C CA . VAL A 1 201 ? -12.451 -8.878 14.473 1.00 98.38 201 VAL A CA 1
ATOM 1678 C C . VAL A 1 201 ? -13.730 -8.085 14.761 1.00 98.38 201 VAL A C 1
ATOM 1680 O O . VAL A 1 201 ? -14.646 -8.606 15.389 1.00 98.38 201 VAL A O 1
ATOM 1683 N N . GLY A 1 202 ? -13.814 -6.836 14.298 1.00 98.19 202 GLY A N 1
ATOM 1684 C CA . GLY A 1 202 ? -14.983 -5.987 14.500 1.00 98.19 202 GLY A CA 1
ATOM 1685 C C . GLY A 1 202 ? -16.197 -6.320 13.626 1.00 98.19 202 GLY A C 1
ATOM 1686 O O . GLY A 1 202 ? -17.302 -5.942 14.019 1.00 98.19 202 GLY A O 1
ATOM 1687 N N . GLU A 1 203 ? -16.000 -6.958 12.465 1.00 98.38 203 GLU A N 1
ATOM 1688 C CA . GLU A 1 203 ? -17.042 -7.345 11.490 1.00 98.38 203 GLU A CA 1
ATOM 1689 C C . GLU A 1 203 ? -16.651 -8.642 10.729 1.00 98.38 203 GLU A C 1
ATOM 1691 O O . GLU A 1 203 ? -16.566 -8.634 9.492 1.00 98.38 203 GLU A O 1
ATOM 1696 N N . PRO A 1 204 ? -16.363 -9.763 11.414 1.00 98.25 204 PRO A N 1
ATOM 1697 C CA . PRO A 1 204 ? -15.756 -10.932 10.779 1.00 98.25 204 PRO A CA 1
ATOM 1698 C C . PRO A 1 204 ? -16.682 -11.566 9.742 1.00 98.25 204 PRO A C 1
ATOM 1700 O O . PRO A 1 204 ? -16.224 -11.906 8.651 1.00 98.25 204 PRO A O 1
ATOM 1703 N N . GLU A 1 205 ? -17.991 -11.606 10.000 1.00 98.12 205 GLU A N 1
ATOM 1704 C CA . GLU A 1 205 ? -18.994 -12.172 9.093 1.00 98.12 205 GLU A CA 1
ATOM 1705 C C . GLU A 1 205 ? -18.970 -11.485 7.726 1.00 98.12 205 GLU A C 1
ATOM 1707 O O . GLU A 1 205 ? -19.252 -12.117 6.712 1.00 98.12 205 GLU A O 1
ATOM 1712 N N . LYS A 1 206 ? -18.584 -10.204 7.670 1.00 98.56 206 LYS A N 1
ATOM 1713 C CA . LYS A 1 206 ? -18.411 -9.467 6.417 1.00 98.56 206 LYS A CA 1
ATOM 1714 C C . LYS A 1 206 ? -17.152 -9.896 5.669 1.00 98.56 206 LYS A C 1
ATOM 1716 O O . LYS A 1 206 ? -17.182 -10.059 4.453 1.00 98.56 206 LYS A O 1
ATOM 1721 N N . TYR A 1 207 ? -16.031 -10.028 6.375 1.00 98.56 207 TYR A N 1
ATOM 1722 C CA . TYR A 1 207 ? -14.721 -10.220 5.751 1.00 98.56 207 TYR A CA 1
ATOM 1723 C C . TYR A 1 207 ? -14.402 -11.677 5.419 1.00 98.56 207 TYR A C 1
ATOM 1725 O O . TYR A 1 207 ? -13.601 -11.908 4.515 1.00 98.56 207 TYR A O 1
ATOM 1733 N N . VAL A 1 208 ? -15.046 -12.661 6.054 1.00 98.19 208 VAL A N 1
ATOM 1734 C CA . VAL A 1 208 ? -14.926 -14.077 5.643 1.00 98.19 208 VAL A CA 1
ATOM 1735 C C . VAL A 1 208 ? -15.453 -14.331 4.225 1.00 98.19 208 VAL A C 1
ATOM 1737 O O . VAL A 1 208 ? -15.028 -15.275 3.572 1.00 98.19 208 VAL A O 1
ATOM 1740 N N . GLN A 1 209 ? -16.322 -13.452 3.717 1.00 98.12 209 GLN A N 1
ATOM 1741 C CA . GLN A 1 209 ? -16.907 -13.534 2.374 1.00 98.12 209 GLN A CA 1
ATOM 1742 C C . GLN A 1 209 ? -15.998 -12.946 1.275 1.00 98.12 209 GLN A C 1
ATOM 1744 O O . GLN A 1 209 ? -16.397 -12.876 0.114 1.00 98.12 209 GLN A O 1
ATOM 1749 N N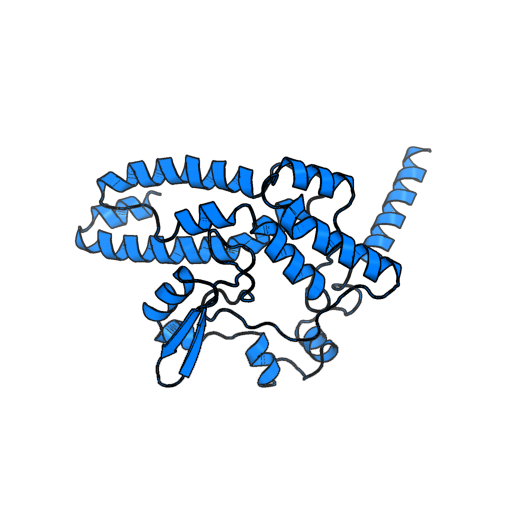 . ALA A 1 210 ? -14.798 -12.459 1.616 1.00 98.25 210 ALA A N 1
ATOM 1750 C CA . ALA A 1 210 ? -13.935 -11.765 0.666 1.00 98.25 210 ALA A CA 1
ATOM 1751 C C . ALA A 1 210 ? -13.457 -12.680 -0.476 1.00 98.25 210 ALA A C 1
ATOM 1753 O O . ALA A 1 210 ? -12.862 -13.735 -0.252 1.00 98.25 210 ALA A O 1
ATOM 1754 N N . TRP A 1 211 ? -13.630 -12.217 -1.715 1.00 98.06 211 TRP A N 1
ATOM 1755 C CA . TRP A 1 211 ? -13.096 -12.872 -2.908 1.00 98.06 211 TRP A CA 1
ATOM 1756 C C . TRP A 1 211 ? -11.600 -12.545 -3.066 1.00 98.06 211 TRP A C 1
ATOM 1758 O O . TRP A 1 211 ? -11.217 -11.556 -3.689 1.00 98.06 211 TRP A O 1
ATOM 1768 N N . LEU A 1 212 ? -10.731 -13.329 -2.422 1.00 97.88 212 LEU A N 1
ATOM 1769 C CA . LEU A 1 212 ? -9.279 -13.128 -2.473 1.00 97.88 212 LEU A CA 1
ATOM 1770 C C . LEU A 1 212 ? -8.675 -13.738 -3.745 1.00 97.88 212 LEU A C 1
ATOM 1772 O O . LEU A 1 212 ? -8.595 -14.958 -3.858 1.00 97.88 212 LEU A O 1
ATOM 1776 N N . ARG A 1 213 ? -8.173 -12.894 -4.658 1.00 94.06 213 ARG A N 1
ATOM 1777 C CA . ARG A 1 213 ? -7.627 -13.291 -5.978 1.00 94.06 213 ARG A CA 1
ATOM 1778 C C . ARG A 1 213 ? -6.743 -14.541 -5.955 1.00 94.06 213 ARG A C 1
ATOM 1780 O O . ARG A 1 213 ? -7.030 -15.500 -6.656 1.00 94.06 213 ARG A O 1
ATOM 1787 N N . VAL A 1 214 ? -5.699 -14.559 -5.124 1.00 95.62 214 VAL A N 1
ATOM 1788 C CA . VAL A 1 214 ? -4.757 -15.696 -5.043 1.00 95.62 214 VAL A CA 1
ATOM 1789 C C . VAL A 1 214 ? -5.461 -16.996 -4.645 1.00 95.62 214 VAL A C 1
ATOM 1791 O O . VAL A 1 214 ? -5.147 -18.064 -5.157 1.00 95.62 214 VAL A O 1
ATOM 1794 N N . TYR A 1 215 ? -6.448 -16.910 -3.757 1.00 95.75 215 TYR A N 1
ATOM 1795 C CA . TYR A 1 215 ? -7.141 -18.079 -3.224 1.00 95.75 215 TYR A CA 1
ATOM 1796 C C . TYR A 1 215 ? -8.110 -18.611 -4.280 1.00 95.75 215 TYR A C 1
ATOM 1798 O O . TYR A 1 215 ? -8.294 -19.813 -4.407 1.00 95.75 215 TYR A O 1
ATOM 1806 N N . GLN A 1 216 ? -8.685 -17.707 -5.067 1.00 97.19 216 GLN A N 1
ATOM 1807 C CA . GLN A 1 216 ? -9.600 -18.013 -6.158 1.00 97.19 216 GLN A CA 1
ATOM 1808 C C . GLN A 1 216 ? -8.874 -18.641 -7.350 1.00 97.19 216 GLN A C 1
ATOM 1810 O O . GLN A 1 216 ? -9.397 -19.585 -7.935 1.00 97.19 216 GLN A O 1
ATOM 1815 N N . ILE A 1 217 ? -7.631 -18.223 -7.624 1.00 95.69 217 ILE A N 1
ATOM 1816 C CA . ILE A 1 217 ? -6.739 -18.926 -8.559 1.00 95.69 217 ILE A CA 1
ATOM 1817 C C . ILE A 1 217 ? -6.513 -20.365 -8.075 1.00 95.69 217 ILE A C 1
ATOM 1819 O O . ILE A 1 217 ? -6.757 -21.303 -8.826 1.00 95.69 217 ILE A O 1
ATOM 1823 N N . PHE A 1 218 ? -6.138 -20.565 -6.804 1.00 95.69 218 PHE A N 1
ATOM 1824 C CA . PHE A 1 218 ? -5.935 -21.916 -6.259 1.00 95.69 218 PHE A CA 1
ATOM 1825 C C . PHE A 1 218 ? -7.208 -22.775 -6.214 1.00 95.69 218 PHE A C 1
ATOM 1827 O O . PHE A 1 218 ? -7.115 -23.997 -6.268 1.00 95.69 218 PHE A O 1
ATOM 1834 N N . GLN A 1 219 ? -8.388 -22.159 -6.130 1.00 96.44 219 GLN A N 1
ATOM 1835 C CA . GLN A 1 219 ? -9.678 -22.852 -6.211 1.00 96.44 219 GLN A CA 1
ATOM 1836 C C . GLN A 1 219 ? -10.101 -23.183 -7.653 1.00 96.44 219 GLN A C 1
ATOM 1838 O O . GLN A 1 219 ? -11.072 -23.912 -7.830 1.00 96.44 219 GLN A O 1
ATOM 1843 N N . GLY A 1 220 ? -9.394 -22.675 -8.671 1.00 96.12 220 GLY A N 1
ATOM 1844 C CA . GLY A 1 220 ? -9.726 -22.887 -10.083 1.00 96.12 220 GLY A CA 1
ATOM 1845 C C . GLY A 1 220 ? -10.796 -21.940 -10.638 1.00 96.12 220 GLY A C 1
ATOM 1846 O O . GLY A 1 220 ? -11.367 -22.215 -11.687 1.00 96.12 220 GLY A O 1
ATOM 1847 N N . ASN A 1 221 ? -11.069 -20.815 -9.969 1.00 97.12 221 ASN A N 1
ATOM 1848 C CA . ASN A 1 221 ? -12.128 -19.870 -10.351 1.00 97.12 221 ASN A CA 1
ATOM 1849 C C . ASN A 1 221 ? -11.655 -18.745 -11.296 1.00 97.12 221 ASN A C 1
ATOM 1851 O O . ASN A 1 221 ? -12.420 -17.821 -11.569 1.00 97.12 221 ASN A O 1
ATOM 1855 N N . CYS A 1 222 ? -10.411 -18.803 -11.788 1.00 96.06 222 CYS A N 1
ATOM 1856 C CA . CYS A 1 222 ? -9.771 -17.738 -12.577 1.00 96.06 222 CYS A CA 1
ATOM 1857 C C . CYS A 1 222 ? -9.247 -18.233 -13.941 1.00 96.06 222 CYS A C 1
ATOM 1859 O O . CYS A 1 222 ? -8.127 -17.915 -14.328 1.00 96.06 222 CYS A O 1
ATOM 1861 N N . GLY A 1 223 ? -10.026 -19.053 -14.651 1.00 92.19 223 GLY A N 1
ATOM 1862 C CA . GLY A 1 223 ? -9.708 -19.515 -16.011 1.00 92.19 223 GLY A CA 1
ATOM 1863 C C . GLY A 1 223 ? -8.788 -20.736 -16.081 1.00 92.19 223 GLY A C 1
ATOM 1864 O O . GLY A 1 223 ? -9.145 -21.709 -16.738 1.00 92.19 223 GLY A O 1
ATOM 1865 N N . GLY A 1 224 ? -7.655 -20.730 -15.373 1.00 90.81 224 GLY A N 1
ATOM 1866 C CA . GLY A 1 224 ? -6.703 -21.846 -15.380 1.00 90.81 224 GLY A CA 1
ATOM 1867 C C . GLY A 1 224 ? -5.699 -21.829 -14.228 1.00 90.81 224 GLY A C 1
ATOM 1868 O O . GLY A 1 224 ? -5.843 -21.070 -13.268 1.00 90.81 224 GLY A O 1
ATOM 1869 N N . ALA A 1 225 ? -4.696 -22.707 -14.308 1.00 88.50 225 ALA A N 1
ATOM 1870 C CA . ALA A 1 225 ? -3.691 -22.913 -13.257 1.00 88.50 225 ALA A CA 1
ATOM 1871 C C . ALA A 1 225 ? -2.329 -22.284 -13.594 1.00 88.50 225 ALA A C 1
ATOM 1873 O O . ALA A 1 225 ? -1.449 -22.211 -12.734 1.00 88.50 225 ALA A O 1
ATOM 1874 N N . THR A 1 226 ? -2.139 -21.843 -14.837 1.00 89.56 226 THR A N 1
ATOM 1875 C CA . THR A 1 226 ? -0.912 -21.197 -15.306 1.00 89.56 226 THR A CA 1
ATOM 1876 C C . THR A 1 226 ? -1.077 -19.680 -15.393 1.00 89.56 226 THR A C 1
ATOM 1878 O O . THR A 1 226 ? -2.187 -19.168 -15.536 1.00 89.56 226 THR A O 1
ATOM 1881 N N . VAL A 1 227 ? 0.037 -18.939 -15.327 1.00 87.69 227 VAL A N 1
ATOM 1882 C CA . VAL A 1 227 ? 0.016 -17.472 -15.474 1.00 87.69 227 VAL A CA 1
ATOM 1883 C C . VAL A 1 227 ? -0.668 -17.043 -16.783 1.00 87.69 227 VAL A C 1
ATOM 1885 O O . VAL A 1 227 ? -1.559 -16.207 -16.687 1.00 87.69 227 VAL A O 1
ATOM 1888 N N . PRO A 1 228 ? -0.353 -17.607 -17.971 1.00 92.00 228 PRO A N 1
ATOM 1889 C CA . PRO A 1 228 ? -1.021 -17.209 -19.212 1.00 92.00 228 PRO A CA 1
ATOM 1890 C C . PRO A 1 228 ? -2.544 -17.384 -19.181 1.00 92.00 228 PRO A C 1
ATOM 1892 O O . PRO A 1 228 ? -3.253 -16.456 -19.536 1.00 92.00 228 PRO A O 1
ATOM 1895 N N . GLU A 1 229 ? -3.058 -18.510 -18.676 1.00 94.19 229 GLU A N 1
ATOM 1896 C CA . GLU A 1 229 ? -4.512 -18.742 -18.599 1.00 94.19 229 GLU A CA 1
ATOM 1897 C C . GLU A 1 229 ? -5.212 -17.746 -17.663 1.00 94.19 229 GLU A C 1
ATOM 1899 O O . GLU A 1 229 ? -6.324 -17.293 -17.933 1.00 94.19 229 GLU A O 1
ATOM 1904 N N . VAL A 1 230 ? -4.558 -17.387 -16.553 1.00 94.38 230 VAL A N 1
ATOM 1905 C CA . VAL A 1 230 ? -5.075 -16.377 -15.622 1.00 94.38 230 VAL A CA 1
ATOM 1906 C C . VAL A 1 230 ? -5.023 -14.977 -16.245 1.00 94.38 230 VAL A C 1
ATOM 1908 O O . VAL A 1 230 ? -5.947 -14.192 -16.042 1.00 94.38 230 VAL A O 1
ATOM 1911 N N . LEU A 1 231 ? -3.976 -14.652 -17.012 1.00 94.62 231 LEU A N 1
ATOM 1912 C CA . LEU A 1 231 ? -3.882 -13.388 -17.752 1.00 94.62 231 LEU A CA 1
ATOM 1913 C C . LEU A 1 231 ? -4.959 -13.286 -18.835 1.00 94.62 231 LEU A C 1
ATOM 1915 O O . LEU A 1 231 ? -5.591 -12.237 -18.949 1.00 94.62 231 LEU A O 1
ATOM 1919 N N . ASP A 1 232 ? -5.228 -14.379 -19.549 1.00 96.06 232 ASP A N 1
ATOM 1920 C CA . ASP A 1 232 ? -6.324 -14.459 -20.512 1.00 96.06 232 ASP A CA 1
ATOM 1921 C C . ASP A 1 232 ? -7.669 -14.232 -19.815 1.00 96.06 232 ASP A C 1
ATOM 1923 O O . ASP A 1 232 ? -8.487 -13.469 -20.314 1.00 96.06 232 ASP A O 1
ATOM 1927 N N . TRP A 1 233 ? -7.887 -14.801 -18.621 1.00 96.12 233 TRP A N 1
ATOM 1928 C CA . TRP A 1 233 ? -9.087 -14.528 -17.815 1.00 96.12 233 TRP A CA 1
ATOM 1929 C C . TRP A 1 233 ? -9.176 -13.062 -17.353 1.00 96.12 233 TRP A C 1
ATOM 1931 O O . TRP A 1 233 ? -10.271 -12.508 -17.268 1.00 96.12 233 TRP A O 1
ATOM 1941 N N . TYR A 1 234 ? -8.039 -12.408 -17.084 1.00 96.12 234 TYR A N 1
ATOM 1942 C CA . TYR A 1 234 ? -7.974 -10.967 -16.800 1.00 96.12 234 TYR A CA 1
ATOM 1943 C C . TYR A 1 234 ? -8.126 -10.080 -18.044 1.00 96.12 234 TYR A C 1
ATOM 1945 O O . TYR A 1 234 ? -8.235 -8.863 -17.887 1.00 96.12 234 TYR A O 1
ATOM 1953 N N . HIS A 1 235 ? -8.147 -10.660 -19.248 1.00 96.81 235 HIS A N 1
ATOM 1954 C CA . HIS A 1 235 ? -8.076 -9.950 -20.526 1.00 96.81 235 HIS A CA 1
ATOM 1955 C C . HIS A 1 235 ? -6.812 -9.077 -20.656 1.00 96.81 235 HIS A C 1
ATOM 1957 O O . HIS A 1 235 ? -6.885 -7.946 -21.136 1.00 96.81 235 HIS A O 1
ATOM 1963 N N . LEU A 1 236 ? -5.661 -9.589 -20.205 1.00 96.50 236 LEU A N 1
ATOM 1964 C CA . LEU A 1 236 ? -4.362 -8.930 -20.359 1.00 96.50 236 LEU A CA 1
ATOM 1965 C C . LEU A 1 236 ? -3.567 -9.559 -21.498 1.00 96.50 236 LEU A C 1
ATOM 1967 O O . LEU A 1 236 ? -3.315 -10.764 -21.505 1.00 96.50 236 LEU A O 1
ATOM 1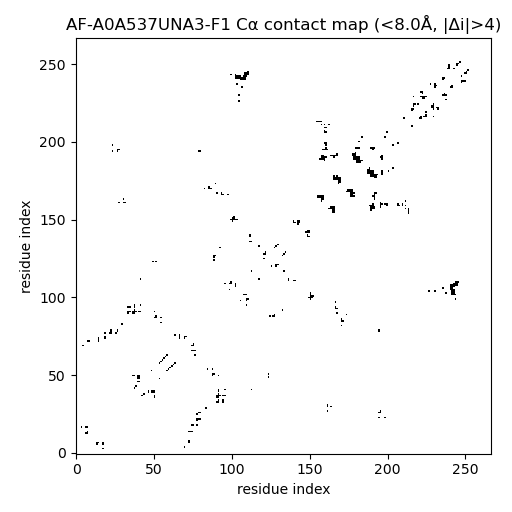971 N N . ASN A 1 237 ? -3.105 -8.725 -22.425 1.00 95.88 237 ASN A N 1
ATOM 1972 C CA . ASN A 1 237 ? -2.230 -9.144 -23.507 1.00 95.88 237 ASN A CA 1
ATOM 1973 C C . ASN A 1 237 ? -0.835 -9.405 -22.939 1.00 95.88 237 ASN A C 1
ATOM 1975 O O . ASN A 1 237 ? -0.053 -8.482 -22.686 1.00 95.88 237 ASN A O 1
ATOM 1979 N N . ASN A 1 238 ? -0.517 -10.680 -22.715 1.00 93.56 238 ASN A N 1
ATOM 1980 C CA . ASN A 1 238 ? 0.779 -11.065 -22.177 1.00 93.56 238 ASN A CA 1
ATOM 1981 C C . ASN A 1 238 ? 1.919 -10.570 -23.086 1.00 93.56 238 ASN A C 1
ATOM 1983 O O . ASN A 1 238 ? 1.881 -10.743 -24.301 1.00 93.56 238 ASN A O 1
ATOM 1987 N N . SER A 1 239 ? 2.952 -9.994 -22.472 1.00 91.38 239 SER A N 1
ATOM 1988 C CA . SER A 1 239 ? 4.096 -9.311 -23.094 1.00 91.38 239 SER A CA 1
ATOM 1989 C C . SER A 1 239 ? 3.809 -7.961 -23.759 1.00 91.38 239 SER A C 1
ATOM 1991 O O . SER A 1 239 ? 4.750 -7.338 -24.245 1.00 91.38 239 SER A O 1
ATOM 1993 N N . ALA A 1 240 ? 2.560 -7.487 -23.752 1.00 95.31 240 ALA A N 1
ATOM 1994 C CA . ALA A 1 240 ? 2.218 -6.133 -24.183 1.00 95.31 240 ALA A CA 1
ATOM 1995 C C . ALA A 1 240 ? 1.780 -5.246 -23.013 1.00 95.31 240 ALA A C 1
ATOM 1997 O O . ALA A 1 240 ? 2.316 -4.158 -22.866 1.00 95.31 240 ALA A O 1
ATOM 1998 N N . ASP A 1 241 ? 0.887 -5.736 -22.147 1.00 97.06 241 ASP A N 1
ATOM 1999 C CA . ASP A 1 241 ? 0.303 -4.933 -21.059 1.00 97.06 241 ASP A CA 1
ATOM 2000 C C . ASP A 1 241 ? 1.067 -5.067 -19.722 1.00 97.06 241 ASP A C 1
ATOM 2002 O O . ASP A 1 241 ? 0.789 -4.355 -18.755 1.00 97.06 241 ASP A O 1
ATOM 2006 N N . ASN A 1 242 ? 1.987 -6.032 -19.628 1.00 96.00 242 ASN A N 1
ATOM 2007 C CA . ASN A 1 242 ? 2.643 -6.472 -18.392 1.00 96.00 242 ASN A CA 1
ATOM 2008 C C . ASN A 1 242 ? 4.184 -6.463 -18.528 1.00 96.00 242 ASN A C 1
ATOM 2010 O O . ASN A 1 242 ? 4.724 -5.992 -19.524 1.00 96.00 242 ASN A O 1
ATOM 2014 N N . LEU A 1 243 ? 4.902 -7.004 -17.533 1.00 97.00 243 LEU A N 1
ATOM 2015 C CA . LEU A 1 243 ? 6.377 -7.116 -17.502 1.00 97.00 243 LEU A CA 1
ATOM 2016 C C . LEU A 1 243 ? 7.116 -5.773 -17.302 1.00 97.00 243 LEU A C 1
ATOM 2018 O O . LEU A 1 243 ? 6.586 -4.824 -16.720 1.00 97.00 243 LEU A O 1
ATOM 2022 N N . ASP A 1 244 ? 8.399 -5.746 -17.660 1.00 97.31 244 ASP A N 1
ATOM 2023 C CA . ASP A 1 244 ? 9.261 -4.570 -17.581 1.00 97.31 244 ASP A CA 1
ATOM 2024 C C . ASP A 1 244 ? 8.887 -3.526 -18.641 1.00 97.31 244 ASP A C 1
ATOM 2026 O O . ASP A 1 244 ? 8.421 -3.883 -19.721 1.00 97.31 244 ASP A O 1
ATOM 2030 N N . TYR A 1 245 ? 9.106 -2.243 -18.348 1.00 97.81 245 TYR A N 1
ATOM 2031 C CA . TYR A 1 245 ? 8.930 -1.192 -19.354 1.00 97.81 245 TYR A CA 1
ATOM 2032 C C . TYR A 1 245 ? 10.018 -1.281 -20.425 1.00 97.81 245 TYR A C 1
ATOM 2034 O O . TYR A 1 245 ? 9.737 -1.074 -21.605 1.00 97.81 245 TYR A O 1
ATOM 2042 N N . VAL A 1 246 ? 11.248 -1.626 -20.030 1.00 95.25 246 VAL A N 1
ATOM 2043 C CA . VAL A 1 246 ? 12.357 -1.774 -20.973 1.00 95.25 246 VAL A CA 1
ATOM 2044 C C . VAL A 1 246 ? 12.112 -3.003 -21.850 1.00 95.25 246 VAL A C 1
ATOM 2046 O O . VAL A 1 246 ? 12.038 -4.129 -21.360 1.00 95.25 246 VAL A O 1
ATOM 2049 N N . GLY A 1 247 ? 11.999 -2.786 -23.158 1.00 94.62 247 GLY A N 1
ATOM 2050 C CA . GLY A 1 247 ? 11.647 -3.800 -24.150 1.00 94.62 247 GLY A CA 1
ATOM 2051 C C . GLY A 1 247 ? 10.143 -3.979 -24.380 1.00 94.62 247 GLY A C 1
ATOM 2052 O O . GLY A 1 247 ? 9.764 -4.854 -25.160 1.00 94.62 247 GLY A O 1
ATOM 2053 N N . SER A 1 248 ? 9.292 -3.174 -23.739 1.00 97.56 248 SER A N 1
ATOM 2054 C CA . SER A 1 248 ? 7.840 -3.205 -23.956 1.00 97.56 248 SER A CA 1
ATOM 2055 C C . SER A 1 248 ? 7.434 -2.593 -25.309 1.00 97.56 248 SER A C 1
ATOM 2057 O O . SER A 1 248 ? 8.152 -1.744 -25.855 1.00 97.56 248 SER A O 1
ATOM 2059 N N . PRO A 1 249 ? 6.252 -2.954 -25.848 1.00 98.00 249 PRO A N 1
ATOM 2060 C CA . PRO A 1 249 ? 5.674 -2.257 -26.998 1.00 98.00 249 PRO A CA 1
ATOM 2061 C C . PRO A 1 249 ? 5.459 -0.757 -26.749 1.00 98.00 249 PRO A C 1
ATOM 2063 O O . PRO A 1 249 ? 5.645 0.044 -27.667 1.00 98.00 249 PRO A O 1
ATOM 2066 N N . ASP A 1 250 ? 5.134 -0.372 -25.513 1.00 97.81 250 ASP A N 1
ATOM 2067 C CA . ASP A 1 250 ? 4.958 1.025 -25.110 1.00 97.81 250 ASP A CA 1
ATOM 2068 C C . ASP A 1 250 ? 6.261 1.826 -25.229 1.00 97.81 250 ASP A C 1
ATOM 2070 O O . ASP A 1 250 ? 6.258 2.938 -25.766 1.00 97.81 250 ASP A O 1
ATOM 2074 N N . GLU A 1 251 ? 7.395 1.261 -24.796 1.00 97.19 251 GLU A N 1
ATOM 2075 C CA . GLU A 1 251 ? 8.703 1.905 -24.954 1.00 97.19 251 GLU A CA 1
ATOM 2076 C C . GLU A 1 251 ? 9.064 2.080 -26.434 1.00 97.19 251 GLU A C 1
ATOM 2078 O O . GLU A 1 251 ? 9.526 3.153 -26.836 1.00 97.19 251 GLU A O 1
ATOM 2083 N N . ALA A 1 252 ? 8.832 1.051 -27.255 1.00 97.38 252 ALA A N 1
ATOM 2084 C CA . ALA A 1 252 ? 9.087 1.117 -28.691 1.00 97.38 252 ALA A CA 1
ATOM 2085 C C . ALA A 1 252 ? 8.251 2.225 -29.355 1.00 97.38 252 ALA A C 1
ATOM 2087 O O . ALA A 1 252 ? 8.799 3.087 -30.044 1.00 97.38 252 ALA A O 1
ATOM 2088 N N . MET A 1 253 ? 6.948 2.267 -29.063 1.00 97.31 253 MET A N 1
ATOM 2089 C CA . MET A 1 253 ? 6.045 3.306 -29.561 1.00 97.31 253 MET A CA 1
ATOM 2090 C C . MET A 1 253 ? 6.476 4.708 -29.105 1.00 97.31 253 MET A C 1
ATOM 2092 O O . MET A 1 253 ? 6.462 5.657 -29.894 1.00 97.31 253 MET A O 1
ATOM 2096 N N . TRP A 1 254 ? 6.881 4.860 -27.840 1.00 96.19 254 TRP A N 1
ATOM 2097 C CA . TRP A 1 254 ? 7.354 6.136 -27.310 1.00 96.19 254 TRP A CA 1
ATOM 2098 C C . TRP A 1 254 ? 8.611 6.632 -28.029 1.00 96.19 254 TRP A C 1
ATOM 2100 O O . TRP A 1 254 ? 8.700 7.813 -28.380 1.00 96.19 254 TRP A O 1
ATOM 2110 N N . ARG A 1 255 ? 9.578 5.740 -28.270 1.00 96.00 255 ARG A N 1
ATOM 2111 C CA . ARG A 1 255 ? 10.818 6.071 -28.982 1.00 96.00 255 ARG A CA 1
ATOM 2112 C C . ARG A 1 255 ? 10.545 6.523 -30.411 1.00 96.00 255 ARG A C 1
ATOM 2114 O O . ARG A 1 255 ? 11.044 7.580 -30.800 1.00 96.00 255 ARG A O 1
ATOM 2121 N N . ASP A 1 256 ? 9.695 5.804 -31.137 1.00 96.38 256 ASP A N 1
ATOM 2122 C CA . ASP A 1 256 ? 9.297 6.173 -32.497 1.00 96.38 256 ASP A CA 1
ATOM 2123 C C . ASP A 1 256 ? 8.667 7.573 -32.536 1.00 96.38 256 ASP A C 1
ATOM 2125 O O . ASP A 1 256 ? 8.997 8.396 -33.396 1.00 96.38 256 ASP A O 1
ATOM 2129 N N . TRP A 1 257 ? 7.807 7.894 -31.562 1.00 95.31 257 TRP A N 1
ATOM 2130 C CA . TRP A 1 257 ? 7.185 9.214 -31.470 1.00 95.31 257 TRP A CA 1
ATOM 2131 C C . TRP A 1 257 ? 8.196 10.332 -31.178 1.00 95.31 257 TRP A C 1
ATOM 2133 O O . TRP A 1 257 ? 8.127 11.407 -31.781 1.00 95.31 257 TRP A O 1
ATOM 2143 N N . GLN A 1 258 ? 9.167 10.093 -30.289 1.00 93.31 258 GLN A N 1
ATOM 2144 C CA . GLN A 1 258 ? 10.231 11.062 -29.998 1.00 93.31 258 GLN A CA 1
ATOM 2145 C C . GLN A 1 258 ? 11.138 11.304 -31.212 1.00 93.31 258 GLN A C 1
ATOM 2147 O O . GLN A 1 258 ? 11.503 12.451 -31.494 1.00 93.31 258 GLN A O 1
ATOM 2152 N N . GLU A 1 259 ? 11.467 10.254 -31.965 1.00 93.56 259 GLU A N 1
ATOM 2153 C CA . GLU A 1 259 ? 12.250 10.366 -33.196 1.00 93.56 259 GLU A CA 1
ATOM 2154 C C . GLU A 1 259 ? 11.507 11.172 -34.269 1.00 93.56 259 GLU A C 1
ATOM 2156 O O . GLU A 1 259 ? 12.091 12.068 -34.882 1.00 93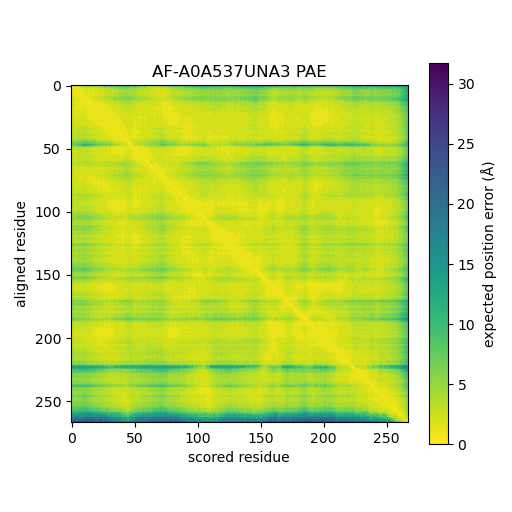.56 259 GLU A O 1
ATOM 2161 N N . GLN A 1 260 ? 10.211 10.911 -34.467 1.00 91.94 260 GLN A N 1
ATOM 2162 C CA . GLN A 1 260 ? 9.373 11.682 -35.393 1.00 91.94 260 GLN A CA 1
ATOM 2163 C C . GLN A 1 260 ? 9.291 13.155 -34.990 1.00 91.94 260 GLN A C 1
ATOM 2165 O O . GLN A 1 260 ? 9.520 14.037 -35.816 1.00 91.94 260 GLN A O 1
ATOM 2170 N N . ARG A 1 261 ? 9.043 13.434 -33.706 1.00 90.88 261 ARG A N 1
ATOM 2171 C CA . ARG A 1 261 ? 8.968 14.803 -33.184 1.00 90.88 261 ARG A CA 1
ATOM 2172 C C . ARG A 1 261 ? 10.274 15.573 -33.390 1.00 90.88 261 ARG A C 1
ATOM 2174 O O . ARG A 1 261 ? 10.237 16.760 -33.704 1.00 90.88 261 ARG A O 1
ATOM 2181 N N . SER A 1 262 ? 11.412 14.905 -33.221 1.00 86.88 262 SER A N 1
ATOM 2182 C CA . SER A 1 262 ? 12.734 15.509 -33.414 1.00 86.88 262 SER A CA 1
ATOM 2183 C C . SER A 1 262 ? 12.999 15.846 -34.883 1.00 86.88 262 SER A C 1
ATOM 2185 O O . SER A 1 262 ? 13.574 16.892 -35.166 1.00 86.88 262 SER A O 1
ATOM 2187 N N . LYS A 1 263 ? 12.533 15.002 -35.817 1.00 85.69 263 LYS A N 1
ATOM 2188 C CA . LYS A 1 263 ? 12.608 15.261 -37.265 1.00 85.69 263 LYS A CA 1
ATOM 2189 C C . LYS A 1 263 ? 11.749 16.461 -37.666 1.00 85.69 263 LYS A C 1
ATOM 2191 O O . LYS A 1 263 ? 12.265 17.373 -38.293 1.00 85.69 263 LYS A O 1
ATOM 2196 N N . THR A 1 264 ? 10.488 16.514 -37.231 1.00 83.06 264 THR A N 1
ATOM 2197 C CA . THR A 1 264 ? 9.582 17.637 -37.543 1.00 83.06 264 THR A CA 1
ATOM 2198 C C . THR A 1 264 ? 10.033 18.963 -36.929 1.00 83.06 264 THR A C 1
ATOM 2200 O O . THR A 1 264 ? 9.750 20.013 -37.483 1.00 83.06 264 THR A O 1
ATOM 2203 N N . ALA A 1 265 ? 10.723 18.947 -35.785 1.00 76.19 265 ALA A N 1
ATOM 2204 C CA . ALA A 1 265 ? 11.259 20.166 -35.173 1.00 76.19 265 ALA A CA 1
ATOM 2205 C C . ALA A 1 265 ? 12.548 20.684 -35.844 1.00 76.19 265 ALA A C 1
ATOM 2207 O O . ALA A 1 265 ? 12.974 21.798 -35.542 1.00 76.19 265 ALA A O 1
ATOM 2208 N N . ALA A 1 266 ? 13.192 19.867 -36.684 1.00 70.25 266 ALA A N 1
ATOM 2209 C CA . ALA A 1 266 ? 14.410 20.212 -37.416 1.00 70.25 266 ALA A CA 1
ATOM 2210 C C . ALA A 1 266 ? 14.139 20.701 -38.855 1.00 70.25 266 ALA A C 1
ATOM 2212 O O . ALA A 1 266 ? 15.063 21.207 -39.495 1.00 70.25 266 ALA A O 1
ATOM 2213 N N . GLU A 1 267 ? 12.906 20.536 -39.342 1.00 60.41 267 GLU A N 1
ATOM 2214 C CA . GLU A 1 267 ? 12.373 21.086 -40.600 1.00 60.41 267 GLU A CA 1
ATOM 2215 C C . GLU A 1 267 ? 11.759 22.477 -40.379 1.00 60.41 267 GLU A C 1
ATOM 2217 O O . GLU A 1 267 ? 11.937 23.335 -41.275 1.00 60.41 267 GLU A O 1
#

pLDDT: mean 96.29, std 4.01, range [60.41, 98.88]

Radius of gyration: 21.61 Å; Cα contacts (8 Å, |Δi|>4): 303; chains: 1; bounding box: 51×44×63 Å

Solvent-accessible surface area (backbone atoms only — not comparable to full-atom values): 14996 Å² total; per-residue (Å²): 110,67,69,60,54,51,51,50,71,74,38,77,79,38,38,66,56,52,47,53,48,46,26,48,49,51,48,53,48,54,62,59,43,36,61,52,25,20,40,48,59,70,68,40,92,75,70,87,61,47,47,46,58,49,44,46,52,59,43,58,50,50,40,44,55,50,37,59,64,42,36,81,70,74,40,70,75,51,65,63,51,68,53,56,63,61,39,42,71,44,43,28,64,50,43,43,56,54,44,47,32,39,9,78,81,35,88,43,60,32,76,80,76,50,72,68,52,48,50,50,41,37,69,78,27,67,91,36,29,68,81,65,47,47,62,53,52,55,49,45,51,53,33,38,76,72,75,51,60,68,64,58,86,70,82,65,63,50,12,55,68,80,60,47,60,50,71,48,47,33,78,99,38,85,88,42,67,30,64,38,79,46,80,57,96,95,39,81,45,42,15,41,25,68,69,40,40,51,50,34,74,73,44,43,84,66,40,76,69,55,87,50,66,66,59,36,36,76,70,57,74,34,75,32,92,47,70,67,41,32,32,55,62,68,71,44,55,81,74,57,40,20,31,48,39,81,91,21,58,64,47,52,54,50,51,54,51,54,53,52,53,54,53,64,74,73,109

Foldseek 3Di:
DVVLVVQLVPDLVSQVVVLVVQQQCVVLVLLVCLVVQQCQLFVDPDHPAHLLVVCCPCCVPVVVVVQVVVVVSVHHHHPCVVVSNLCSLPRNLLSLVVCQQAQLQDQAAHAQDDPVSLVVNCVRNVPDRVVPRVVVSVVQVVCVVVVNRHHDPDDAQAALQNLDGLRQADRPDNPHGAKDWDDDPNDIGIHSHVSSVVVCVVCVVVSVPDPRPVVCLVVVNQQHVDSVRNCVSVVHDRQARGYHPVVHPVVVVVVVVVVVVVVVVVD

Secondary structure (DSSP, 8-state):
-HHHHHHHHH-TTHHHHHHHHHHHHHHHHHHHTHHHHHIIIII-SS--S-HHHHHIIIIIIHHHHHHHHHGGGTPPPPTTHHHHHHHTTTHHHHHHHHHHHHGGGSSS-B-PPPHHHHHHHHHHSTTTIIIIIHHHHHHHHHHHHTT------SPPPBPTTT-SBS--B-TT-TTSB--EEEEETTEEEEESSHHHHHHHHHSHHHHTT---HHHHHHTT-SS-SSHHHHHHHTT--TTTTSSBSTT-HHHHHHHHHHHHHHHHTT-

Sequence (267 aa):
LEIIKFMLEQDEANVPIVQKWIDKWFWRGYRLLSIVAMMMDYMLPKKIMSWKEAWEMYFEEGGGALFKDLSRYGIRLPKYHEVAIAEKDHYSHQAWSAFYQYSHAAAFHTWLPSEAESAWFAEKYPESFNRLYKPRYDHWAKEAAEGKRFYNNGLPQLCQVCQIPTFFTEPGDPTKIMTRTVEHGGSKYHCCSDGCRDIFVGEPEKYVQAWLRVYQIFQGNCGGATVPEVLDWYHLNNSADNLDYVGSPDEAMWRDWQEQRSKTAAE

Nearest PDB structures (foldseek):
  3u52-assembly1_B  TM=9.979E-01  e=6.688E-35  Stutzerimonas stutzeri
  3rn9-assembly1_A  TM=8.708E-01  e=1.350E-11  Pseudomonas sp. OX1
  3rne-assembly1_A  TM=8.639E-01  e=2.161E-11  Pseudomonas sp. OX1
  3dhi-assembly1_A  TM=8.663E-01  e=1.811E-11  Ectopseudomonas mendocina
  3rna-assembly1_A  TM=8.686E-01  e=7.000E-11  Pseudomonas sp. OX1

Mean predicted aligned error: 3.6 Å